Protein AF-A0A9W9G3F7-F1 (afdb_monomer_lite)

pLDDT: mean 75.33, std 21.27, range [25.34, 96.06]

Radius of gyration: 30.63 Å; chains: 1; bounding box: 97×121×53 Å

Structure (mmCIF, N/CA/C/O backbone):
data_AF-A0A9W9G3F7-F1
#
_entry.id   AF-A0A9W9G3F7-F1
#
loop_
_atom_site.group_PDB
_atom_site.id
_atom_site.type_symbol
_atom_site.label_atom_id
_atom_site.label_alt_id
_atom_site.label_comp_id
_atom_site.label_asym_id
_atom_site.label_entity_id
_atom_site.label_seq_id
_atom_site.pdbx_PDB_ins_code
_atom_site.Cartn_x
_atom_site.Cartn_y
_atom_site.Cartn_z
_atom_site.occupancy
_atom_site.B_iso_or_equiv
_atom_site.auth_seq_id
_atom_site.auth_comp_id
_atom_site.auth_asym_id
_atom_site.auth_atom_id
_atom_site.pdbx_PDB_model_num
ATOM 1 N N . MET A 1 1 ? -37.729 -94.536 -0.739 1.00 38.38 1 MET A N 1
ATOM 2 C CA . MET A 1 1 ? -37.928 -94.964 0.663 1.00 38.38 1 MET A CA 1
ATOM 3 C C . MET A 1 1 ? -37.525 -93.799 1.553 1.00 38.38 1 MET A C 1
ATOM 5 O O . MET A 1 1 ? -36.362 -93.446 1.492 1.00 38.38 1 MET A O 1
ATOM 9 N N . GLY A 1 2 ? -38.349 -93.117 2.343 1.00 41.66 2 GLY A N 1
ATOM 10 C CA . GLY A 1 2 ? -39.786 -92.800 2.343 1.00 41.66 2 GLY A CA 1
ATOM 11 C C . GLY A 1 2 ? -39.872 -91.262 2.503 1.00 41.66 2 GLY A C 1
ATOM 12 O O . GLY A 1 2 ? -38.910 -90.650 2.953 1.00 41.66 2 GLY A O 1
ATOM 13 N N . GLU A 1 3 ? -40.831 -90.560 1.894 1.00 31.48 3 GLU A N 1
ATOM 14 C CA . GLU A 1 3 ? -42.167 -90.275 2.464 1.00 31.48 3 GLU A CA 1
ATOM 15 C C . GLU A 1 3 ? -42.081 -89.557 3.837 1.00 31.48 3 GLU A C 1
ATOM 17 O O . GLU A 1 3 ? -41.437 -90.061 4.741 1.00 31.48 3 GLU A O 1
ATOM 22 N N . LYS A 1 4 ? -42.730 -88.413 4.109 1.00 36.09 4 LYS A N 1
ATOM 23 C CA . LYS A 1 4 ? -43.827 -87.729 3.406 1.00 36.09 4 LYS A CA 1
ATOM 24 C C . LYS A 1 4 ? -44.165 -86.396 4.112 1.00 36.09 4 LYS A C 1
ATOM 26 O O . LYS A 1 4 ? -44.227 -86.384 5.333 1.00 36.09 4 LYS A O 1
ATOM 31 N N . THR A 1 5 ? -44.519 -85.378 3.307 1.00 35.41 5 THR A N 1
ATOM 32 C CA . THR A 1 5 ? -45.604 -84.365 3.488 1.00 35.41 5 THR A CA 1
ATOM 33 C C . THR A 1 5 ? -45.583 -83.422 4.710 1.00 35.41 5 THR A C 1
ATOM 35 O O . THR A 1 5 ? -45.265 -83.824 5.810 1.00 35.41 5 THR A O 1
ATOM 38 N N . THR A 1 6 ? -45.925 -82.132 4.606 1.00 36.78 6 THR A N 1
ATOM 39 C CA . THR A 1 6 ? -47.162 -81.568 4.025 1.00 36.78 6 THR A CA 1
ATOM 40 C C . THR A 1 6 ? -46.999 -80.100 3.612 1.00 36.78 6 THR A C 1
ATOM 42 O O . THR A 1 6 ? -46.514 -79.276 4.380 1.00 36.78 6 THR A O 1
ATOM 45 N N . SER A 1 7 ? -47.517 -79.766 2.428 1.00 33.25 7 SER A N 1
ATOM 46 C CA . SER A 1 7 ? -48.009 -78.428 2.077 1.00 33.25 7 SER A CA 1
ATOM 47 C C . SER A 1 7 ? -49.459 -78.250 2.543 1.00 33.25 7 SER A C 1
ATOM 49 O O . SER A 1 7 ? -50.219 -79.218 2.534 1.00 33.25 7 SER A O 1
ATOM 51 N N . ALA A 1 8 ? -49.868 -77.012 2.828 1.00 32.81 8 ALA A N 1
ATOM 52 C CA . ALA A 1 8 ? -51.257 -76.572 2.707 1.00 32.81 8 ALA A CA 1
ATOM 53 C C . ALA A 1 8 ? -51.313 -75.099 2.267 1.00 32.81 8 ALA A C 1
ATOM 55 O O . ALA A 1 8 ? -50.526 -74.262 2.698 1.00 32.81 8 ALA A O 1
ATOM 56 N N . THR A 1 9 ? -52.240 -74.836 1.354 1.00 31.95 9 THR A N 1
ATOM 57 C CA . THR A 1 9 ? -52.402 -73.663 0.485 1.00 31.95 9 THR A CA 1
ATOM 58 C C . THR A 1 9 ? -53.766 -73.010 0.756 1.00 31.95 9 THR A C 1
ATOM 60 O O . THR A 1 9 ? -54.652 -73.699 1.263 1.00 31.95 9 THR A O 1
ATOM 63 N N . LYS A 1 10 ? -53.955 -71.775 0.245 1.00 34.16 10 LYS A N 1
ATOM 64 C CA . LYS A 1 10 ? -55.213 -71.054 -0.121 1.00 34.16 10 LYS A CA 1
ATOM 65 C C . LYS A 1 10 ? -55.518 -69.844 0.790 1.00 34.16 10 LYS A C 1
ATOM 67 O O . LYS A 1 10 ? -55.327 -69.947 1.987 1.00 34.16 10 LYS A O 1
ATOM 72 N N . PHE A 1 11 ? -55.980 -68.673 0.327 1.00 28.28 11 PHE A N 1
ATOM 73 C CA . PHE A 1 11 ? -56.824 -68.291 -0.823 1.00 28.28 11 PHE A CA 1
ATOM 74 C C . PHE A 1 11 ? -56.566 -66.808 -1.237 1.00 28.28 11 PHE A C 1
ATOM 76 O O . PHE A 1 11 ? -56.557 -65.970 -0.350 1.00 28.28 11 PHE A O 1
ATOM 83 N N . SER A 1 12 ? -56.451 -66.533 -2.558 1.00 35.06 12 SER A N 1
ATOM 84 C CA . SER A 1 12 ? -57.058 -65.448 -3.410 1.00 35.06 12 SER A CA 1
ATOM 85 C C . SER A 1 12 ? -57.069 -63.940 -2.979 1.00 35.06 12 SER A C 1
ATOM 87 O O . SER A 1 12 ? -56.722 -63.622 -1.856 1.00 35.06 12 SER A O 1
ATOM 89 N N . PRO A 1 13 ? -57.585 -62.978 -3.791 1.00 42.84 13 PRO A N 1
ATOM 90 C CA . PRO A 1 13 ? -57.165 -62.538 -5.136 1.00 42.84 13 PRO A CA 1
ATOM 91 C C . PRO A 1 13 ? -57.089 -60.979 -5.312 1.00 42.84 13 PRO A C 1
ATOM 93 O O . PRO A 1 13 ? -57.648 -60.225 -4.532 1.00 42.84 13 PRO A O 1
ATOM 96 N N . ARG A 1 14 ? -56.476 -60.523 -6.423 1.00 29.38 14 ARG A N 1
ATOM 97 C CA . ARG A 1 14 ? -56.865 -59.396 -7.328 1.00 29.38 14 ARG A CA 1
ATOM 98 C C . ARG A 1 14 ? -57.278 -58.006 -6.766 1.00 29.38 14 ARG A C 1
ATOM 100 O O . ARG A 1 14 ? -58.379 -57.863 -6.257 1.00 29.38 14 ARG A O 1
ATOM 107 N N . ALA A 1 15 ? -56.515 -56.962 -7.123 1.00 31.72 15 ALA A N 1
ATOM 108 C CA . ALA A 1 15 ? -56.964 -55.616 -7.569 1.00 31.72 15 ALA A CA 1
ATOM 109 C C . ALA A 1 15 ? -55.706 -54.809 -7.993 1.00 31.72 15 ALA A C 1
ATOM 111 O O . ALA A 1 15 ? -54.703 -54.870 -7.294 1.00 31.72 15 ALA A O 1
ATOM 112 N N . SER A 1 16 ? -55.584 -54.257 -9.212 1.00 30.34 16 SER A N 1
ATOM 113 C CA . SER A 1 16 ? -56.092 -52.927 -9.639 1.00 30.34 16 SER A CA 1
ATOM 114 C C . SER A 1 16 ? -55.637 -51.823 -8.667 1.00 30.34 16 SER A C 1
ATOM 116 O O . SER A 1 16 ? -55.870 -51.957 -7.480 1.00 30.34 16 SER A O 1
ATOM 118 N N . SER A 1 17 ? -55.029 -50.692 -9.012 1.00 30.34 17 SER A N 1
ATOM 119 C CA . SER A 1 17 ? -54.854 -49.938 -10.251 1.00 30.34 17 SER A CA 1
ATOM 120 C C . SER A 1 17 ? -53.937 -48.742 -9.925 1.00 30.34 17 SER A C 1
ATOM 122 O O . SER A 1 17 ? -53.813 -48.334 -8.775 1.00 30.34 17 SER A O 1
ATOM 124 N N . SER A 1 18 ? -53.324 -48.193 -10.963 1.00 31.81 18 SER A N 1
ATOM 125 C CA . SER A 1 18 ? -52.515 -46.971 -11.052 1.00 31.81 18 SER A CA 1
ATOM 126 C C . SER A 1 18 ? -53.036 -45.710 -10.324 1.00 31.81 18 SER A C 1
ATOM 128 O O . SER A 1 18 ? -54.203 -45.376 -10.499 1.00 31.81 18 SER A O 1
ATOM 130 N N . SER A 1 19 ? -52.087 -45.012 -9.659 1.00 35.84 19 SER A N 1
ATOM 131 C CA . SER A 1 19 ? -51.891 -43.556 -9.371 1.00 35.84 19 SER A CA 1
ATOM 132 C C . SER A 1 19 ? -53.055 -42.731 -8.772 1.00 35.84 19 SER A C 1
ATOM 134 O O . SER A 1 19 ? -54.162 -42.844 -9.289 1.00 35.84 19 SER A O 1
ATOM 136 N N . PRO A 1 20 ? -52.847 -41.820 -7.775 1.00 36.44 20 PRO A N 1
ATOM 137 C CA . PRO A 1 20 ? -52.050 -40.583 -7.966 1.00 36.44 20 PRO A CA 1
ATOM 138 C C . PRO A 1 20 ? -51.376 -39.913 -6.717 1.00 36.44 20 PRO A C 1
ATOM 140 O O . PRO A 1 20 ? -51.736 -40.152 -5.574 1.00 36.44 20 PRO A O 1
ATOM 143 N N . SER A 1 21 ? -50.429 -39.011 -7.016 1.00 29.48 21 SER A N 1
ATOM 144 C CA . SER A 1 21 ? -50.087 -37.697 -6.410 1.00 29.48 21 SER A CA 1
ATOM 145 C C . SER A 1 21 ? -49.801 -37.445 -4.907 1.00 29.48 21 SER A C 1
ATOM 147 O O . SER A 1 21 ? -50.651 -37.623 -4.046 1.00 29.48 21 SER A O 1
ATOM 149 N N . LEU A 1 22 ? -48.670 -36.733 -4.720 1.00 32.16 22 LEU A N 1
ATOM 150 C CA . LEU A 1 22 ? -48.345 -35.661 -3.752 1.00 32.16 22 LEU A CA 1
ATOM 151 C C . LEU A 1 22 ? -48.142 -36.004 -2.264 1.00 32.16 22 LEU A C 1
ATOM 153 O O . LEU A 1 22 ? -49.096 -36.120 -1.504 1.00 32.16 22 LEU A O 1
ATOM 157 N N . SER A 1 23 ? -46.891 -35.871 -1.811 1.00 29.70 23 SER A N 1
ATOM 158 C CA . SER A 1 23 ? -46.582 -34.961 -0.699 1.00 29.70 23 SER A CA 1
ATOM 159 C C . SER A 1 23 ? -45.100 -34.569 -0.662 1.00 29.70 23 SER A C 1
ATOM 161 O O . SER A 1 23 ? -44.180 -35.374 -0.757 1.00 29.70 23 SER A O 1
ATOM 163 N N . SER A 1 24 ? -44.929 -33.259 -0.577 1.00 32.72 24 SER A N 1
ATOM 164 C CA . SER A 1 24 ? -43.731 -32.460 -0.360 1.00 32.72 24 SER A CA 1
ATOM 165 C C . SER A 1 24 ? -42.990 -32.803 0.935 1.00 32.72 24 SER A C 1
ATOM 167 O O . SER A 1 24 ? -43.610 -32.854 1.997 1.00 32.72 24 SER A O 1
ATOM 169 N N . ILE A 1 25 ? -41.660 -32.903 0.856 1.00 33.16 25 ILE A N 1
ATOM 170 C CA . ILE A 1 25 ? -40.738 -32.799 1.997 1.00 33.16 25 ILE A CA 1
ATOM 171 C C . ILE A 1 25 ? -39.673 -31.740 1.640 1.00 33.16 25 ILE A C 1
ATOM 173 O O . ILE A 1 25 ? -39.301 -31.651 0.468 1.00 33.16 25 ILE A O 1
ATOM 177 N N . PRO A 1 26 ? -39.257 -30.883 2.593 1.00 30.14 26 PRO A N 1
ATOM 178 C CA . PRO A 1 26 ? -38.642 -29.587 2.320 1.00 30.14 26 PRO A CA 1
ATOM 179 C C . PRO A 1 26 ? -37.182 -29.723 1.893 1.00 30.14 26 PRO A C 1
ATOM 181 O O . PRO A 1 26 ? -36.393 -30.378 2.569 1.00 30.14 26 PRO A O 1
ATOM 184 N N . SER A 1 27 ? -36.822 -29.054 0.801 1.00 31.20 27 SER A N 1
ATOM 185 C CA . SER A 1 27 ? -35.433 -28.875 0.392 1.00 31.20 27 SER A CA 1
ATOM 186 C C . SER A 1 27 ? -34.725 -27.938 1.369 1.00 31.20 27 SER A C 1
ATOM 188 O O . SER A 1 27 ? -35.146 -26.795 1.556 1.00 31.20 27 SER A O 1
ATOM 190 N N . GLU A 1 28 ? -33.652 -28.432 1.981 1.00 30.58 28 GLU A N 1
ATOM 191 C CA . GLU A 1 28 ? -32.681 -27.631 2.722 1.00 30.58 28 GLU A CA 1
ATOM 192 C C . GLU A 1 28 ? -32.185 -26.458 1.860 1.00 30.58 28 GLU A C 1
ATOM 194 O O . GLU A 1 28 ? -31.971 -26.626 0.651 1.00 30.58 28 GLU A O 1
ATOM 199 N N . PRO A 1 29 ? -32.001 -25.261 2.442 1.00 30.16 29 PRO A N 1
ATOM 200 C CA . PRO A 1 29 ? -31.517 -24.120 1.695 1.00 30.16 29 PRO A CA 1
ATOM 201 C C . PRO A 1 29 ? -30.068 -24.389 1.305 1.00 30.16 29 PRO A C 1
ATOM 203 O O . PRO A 1 29 ? -29.163 -24.417 2.137 1.00 30.16 29 PRO A O 1
ATOM 206 N N . SER A 1 30 ? -29.861 -24.579 0.007 1.00 29.73 30 SER A N 1
ATOM 207 C CA . SER A 1 30 ? -28.556 -24.505 -0.626 1.00 29.73 30 SER A CA 1
ATOM 208 C C . SER A 1 30 ? -27.881 -23.229 -0.130 1.00 29.73 30 SER A C 1
ATOM 210 O O . SER A 1 30 ? -28.411 -22.136 -0.340 1.00 29.73 30 SER A O 1
ATOM 212 N N . HIS A 1 31 ? -26.752 -23.373 0.564 1.00 32.41 31 HIS A N 1
ATOM 213 C CA . HIS A 1 31 ? -25.898 -22.264 0.958 1.00 32.41 31 HIS A CA 1
ATOM 214 C C . HIS A 1 31 ? -25.488 -21.502 -0.304 1.00 32.41 31 HIS A C 1
ATOM 216 O O . HIS A 1 31 ? -24.500 -21.823 -0.962 1.00 32.41 31 HIS A O 1
ATOM 222 N N . GLN A 1 32 ? -26.279 -20.488 -0.655 1.00 29.23 32 GLN A N 1
ATOM 223 C CA . GLN A 1 32 ? -25.830 -19.389 -1.478 1.00 29.23 32 GLN A CA 1
ATOM 224 C C . GLN A 1 32 ? -24.636 -18.811 -0.738 1.00 29.23 32 GLN A C 1
ATOM 226 O O . GLN A 1 32 ? -24.775 -18.211 0.329 1.00 29.23 32 GLN A O 1
ATOM 231 N N . HIS A 1 33 ? -23.458 -19.061 -1.298 1.00 30.72 33 HIS A N 1
ATOM 232 C CA . HIS A 1 33 ? -22.265 -18.276 -1.069 1.00 30.72 33 HIS A CA 1
ATOM 233 C C . HIS A 1 33 ? -22.664 -16.830 -1.363 1.00 30.72 33 HIS A C 1
ATOM 235 O O . HIS A 1 33 ? -22.670 -16.376 -2.506 1.00 30.72 33 HIS A O 1
ATOM 241 N N . ARG A 1 34 ? -23.128 -16.132 -0.327 1.00 25.34 34 ARG A N 1
ATOM 242 C CA . ARG A 1 34 ? -23.371 -14.704 -0.362 1.00 25.34 34 ARG A CA 1
ATOM 243 C C . ARG A 1 34 ? -21.976 -14.108 -0.363 1.00 25.34 34 ARG A C 1
ATOM 245 O O . ARG A 1 34 ? -21.436 -13.785 0.687 1.00 25.34 34 ARG A O 1
ATOM 252 N N . GLN A 1 35 ? -21.368 -14.055 -1.547 1.00 29.97 35 GLN A N 1
ATOM 253 C CA . GLN A 1 35 ? -20.345 -13.068 -1.824 1.00 29.97 35 GLN A CA 1
ATOM 254 C C . GLN A 1 35 ? -21.010 -11.742 -1.481 1.00 29.97 35 GLN A C 1
ATOM 256 O O . GLN A 1 35 ? -21.831 -11.223 -2.236 1.00 29.97 35 GLN A O 1
ATOM 261 N N . ILE A 1 36 ? -20.736 -11.240 -0.282 1.00 32.66 36 ILE A N 1
ATOM 262 C CA . ILE A 1 36 ? -20.885 -9.826 -0.012 1.00 32.66 36 ILE A CA 1
ATOM 263 C C . ILE A 1 36 ? -19.763 -9.220 -0.848 1.00 32.66 36 ILE A C 1
ATOM 265 O O . ILE A 1 36 ? -18.639 -9.057 -0.390 1.00 32.66 36 ILE A O 1
ATOM 269 N N . GLN A 1 37 ? -20.051 -9.023 -2.136 1.00 31.72 37 GLN A N 1
ATOM 270 C CA . GLN A 1 37 ? -19.384 -8.019 -2.936 1.00 31.72 37 GLN A CA 1
ATOM 271 C C . GLN A 1 37 ? -19.645 -6.720 -2.188 1.00 31.72 37 GLN A C 1
ATOM 273 O O . GLN A 1 37 ? -20.723 -6.131 -2.292 1.00 31.72 37 GLN A O 1
ATOM 278 N N . THR A 1 38 ? -18.695 -6.333 -1.342 1.00 35.25 38 THR A N 1
ATOM 279 C CA . THR A 1 38 ? -18.558 -4.948 -0.933 1.00 35.25 38 THR A CA 1
ATOM 280 C C . THR A 1 38 ? -18.406 -4.180 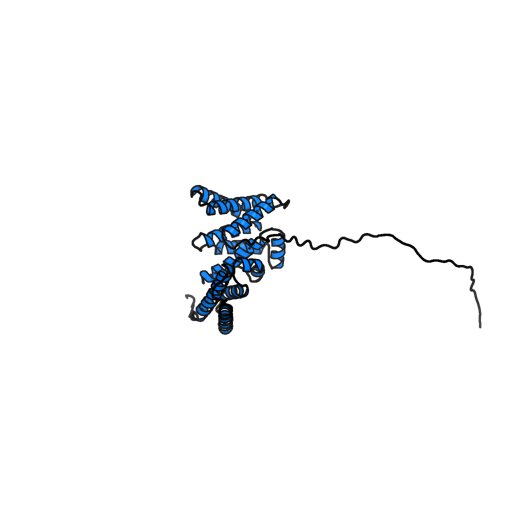-2.236 1.00 35.25 38 THR A C 1
ATOM 282 O O . THR A 1 38 ? -17.456 -4.344 -2.996 1.00 35.25 38 THR A O 1
ATOM 285 N N . ASN A 1 39 ? -19.467 -3.460 -2.570 1.00 32.00 39 ASN A N 1
ATOM 286 C CA . ASN A 1 39 ? -19.648 -2.755 -3.823 1.00 32.00 39 ASN A CA 1
ATOM 287 C C . ASN A 1 39 ? -18.797 -1.473 -3.777 1.00 32.00 39 ASN A C 1
ATOM 289 O O . ASN A 1 39 ? -19.321 -0.366 -3.775 1.00 32.00 39 ASN A O 1
ATOM 293 N N . LEU A 1 40 ? -17.475 -1.624 -3.660 1.00 43.31 40 LEU A N 1
ATOM 294 C CA . LEU A 1 40 ? -16.478 -0.567 -3.839 1.00 43.31 40 LEU A CA 1
ATOM 295 C C . LEU A 1 40 ? -16.121 -0.497 -5.334 1.00 43.31 40 LEU A C 1
ATOM 297 O O . LEU A 1 40 ? -14.974 -0.630 -5.745 1.00 43.31 40 LEU A O 1
ATOM 301 N N . ASP A 1 41 ? -17.146 -0.291 -6.164 1.00 40.03 41 ASP A N 1
ATOM 302 C CA . ASP A 1 41 ? -17.017 -0.025 -7.606 1.00 40.03 41 ASP A CA 1
ATOM 303 C C . ASP A 1 41 ? -16.490 1.402 -7.886 1.00 40.03 41 ASP A C 1
ATOM 305 O O . ASP A 1 41 ? -16.238 1.794 -9.029 1.00 40.03 41 ASP A O 1
ATOM 309 N N . SER A 1 42 ? -16.278 2.211 -6.845 1.00 43.03 42 SER A N 1
ATOM 310 C CA . SER A 1 42 ? -15.621 3.510 -6.951 1.00 43.03 42 SER A CA 1
ATOM 311 C C . SER A 1 42 ? -14.125 3.379 -6.679 1.00 43.03 42 SER A C 1
ATOM 313 O O . SER A 1 42 ? -13.688 3.345 -5.534 1.00 43.03 42 SER A O 1
ATOM 315 N N . LYS A 1 43 ? -13.361 3.344 -7.775 1.00 57.41 43 LYS A N 1
ATOM 316 C CA . LYS A 1 43 ? -11.908 3.535 -7.899 1.00 57.41 43 LYS A CA 1
ATOM 317 C C . LYS A 1 43 ? -11.368 4.566 -6.898 1.00 57.41 43 LYS A C 1
ATOM 319 O O . LYS A 1 43 ? -11.342 5.757 -7.203 1.00 57.41 43 LYS A O 1
ATOM 324 N N . ILE A 1 44 ? -10.920 4.123 -5.729 1.00 57.31 44 ILE A N 1
ATOM 325 C CA . ILE A 1 44 ? -10.180 4.980 -4.807 1.00 57.31 44 ILE A CA 1
ATOM 326 C C . ILE A 1 44 ? -8.755 5.108 -5.369 1.00 57.31 44 ILE A C 1
ATOM 328 O O . ILE A 1 44 ? -8.046 4.104 -5.439 1.00 57.31 44 ILE A O 1
ATOM 332 N N . PRO A 1 45 ? -8.325 6.294 -5.835 1.00 59.34 45 PRO A N 1
ATOM 333 C CA . PRO A 1 45 ? -6.983 6.458 -6.377 1.00 59.34 45 PRO A CA 1
ATOM 334 C C . PRO A 1 45 ? -5.941 6.312 -5.262 1.00 59.34 45 PRO A C 1
ATOM 336 O O . PRO A 1 45 ? -6.153 6.784 -4.147 1.00 59.34 45 PRO A O 1
ATOM 339 N N . ILE A 1 46 ? -4.787 5.715 -5.565 1.00 66.44 46 ILE A N 1
ATOM 340 C CA . ILE A 1 46 ? -3.697 5.549 -4.589 1.00 66.44 46 ILE A CA 1
ATOM 341 C C . ILE A 1 46 ? -2.977 6.877 -4.413 1.00 66.44 46 ILE A C 1
ATOM 343 O O . ILE A 1 46 ? -1.969 7.179 -5.047 1.00 66.44 46 ILE A O 1
ATOM 347 N N . ASN A 1 47 ? -3.549 7.712 -3.564 1.00 73.62 47 ASN A N 1
ATOM 348 C CA . ASN A 1 47 ? -2.999 8.981 -3.137 1.00 73.62 47 ASN A CA 1
ATOM 349 C C . ASN A 1 47 ? -3.608 9.343 -1.778 1.00 73.62 47 ASN A C 1
ATOM 351 O O . ASN A 1 47 ? -4.454 8.628 -1.240 1.00 73.62 47 ASN A O 1
ATOM 355 N N . LEU A 1 48 ? -3.155 10.456 -1.202 1.00 77.19 48 LEU A N 1
ATOM 356 C CA . LEU A 1 48 ? -3.594 10.874 0.127 1.00 77.19 48 LEU A CA 1
ATOM 357 C C . LEU A 1 48 ? -5.119 11.048 0.220 1.00 77.19 48 LEU A C 1
ATOM 359 O O . LEU A 1 48 ? -5.712 10.675 1.227 1.00 77.19 48 LEU A O 1
ATOM 363 N N . TYR A 1 49 ? -5.745 11.578 -0.833 1.00 81.12 49 TYR A N 1
ATOM 364 C CA . TYR A 1 49 ? -7.190 11.792 -0.890 1.00 81.12 49 TYR A CA 1
ATOM 365 C C . TYR A 1 49 ? -7.945 10.468 -0.934 1.00 81.12 49 TYR A C 1
ATOM 367 O O . TYR A 1 49 ? -8.862 10.274 -0.147 1.00 81.12 49 TYR A O 1
ATOM 375 N N . GLY A 1 50 ? -7.504 9.521 -1.764 1.00 80.75 50 GLY A N 1
ATOM 376 C CA . GLY A 1 50 ? -8.133 8.210 -1.822 1.00 80.75 50 GLY A CA 1
ATOM 377 C C . GLY A 1 50 ? -7.999 7.436 -0.510 1.00 80.75 50 GLY A C 1
ATOM 378 O O . GLY A 1 50 ? -8.959 6.835 -0.039 1.00 80.75 50 GLY A O 1
ATOM 379 N N . PHE A 1 51 ? -6.852 7.516 0.164 1.00 82.62 51 PHE A N 1
ATOM 380 C CA . PHE A 1 51 ? -6.718 6.908 1.488 1.00 82.62 51 PHE A CA 1
ATOM 381 C C . PHE A 1 51 ? -7.660 7.553 2.531 1.00 82.62 51 PHE A C 1
ATOM 383 O O . PHE A 1 51 ? -8.228 6.858 3.373 1.00 82.62 51 PHE A O 1
ATOM 390 N N . ILE A 1 52 ? -7.889 8.869 2.462 1.00 85.19 52 ILE A N 1
ATOM 391 C CA . ILE A 1 52 ? -8.887 9.553 3.305 1.00 85.19 52 ILE A CA 1
ATOM 392 C C . ILE A 1 52 ? -10.314 9.114 2.955 1.00 85.19 52 ILE A C 1
ATOM 394 O O . ILE A 1 52 ? -11.125 8.918 3.864 1.00 85.19 52 ILE A O 1
ATOM 398 N N . ASP A 1 53 ? -10.627 8.930 1.673 1.00 86.44 53 ASP A N 1
ATOM 399 C CA . ASP A 1 53 ? -11.927 8.424 1.226 1.00 86.44 53 ASP A CA 1
ATOM 400 C C . ASP A 1 53 ? -12.165 6.994 1.730 1.00 86.44 53 ASP A C 1
ATOM 402 O O . ASP A 1 53 ? -13.252 6.696 2.223 1.00 86.44 53 ASP A O 1
ATOM 406 N N . LEU A 1 54 ? -11.132 6.143 1.720 1.00 85.56 54 LEU A N 1
ATOM 407 C CA . LEU A 1 54 ? -11.167 4.799 2.304 1.00 85.56 54 LEU A CA 1
ATOM 408 C C . LEU A 1 54 ? -11.488 4.849 3.805 1.00 85.56 54 LEU A C 1
ATOM 410 O O . LEU A 1 54 ? -12.396 4.158 4.267 1.00 85.56 54 LEU A O 1
ATOM 414 N N . LEU A 1 55 ? -10.789 5.697 4.570 1.00 85.25 55 LEU A N 1
ATOM 415 C CA . LEU A 1 55 ? -11.072 5.893 5.998 1.00 85.25 55 LEU A CA 1
ATOM 416 C C . LEU A 1 55 ? -12.488 6.434 6.240 1.00 85.25 55 LEU A C 1
ATOM 418 O O . LEU A 1 55 ? -13.148 6.045 7.204 1.00 85.25 55 LEU A O 1
ATOM 422 N N . SER A 1 56 ? -12.957 7.334 5.375 1.00 86.94 56 SER A N 1
ATOM 423 C CA . SER A 1 56 ? -14.293 7.929 5.463 1.00 86.94 56 SER A CA 1
ATOM 424 C C . SER A 1 56 ? -15.378 6.890 5.197 1.00 86.94 56 SER A C 1
ATOM 426 O O . SER A 1 56 ? -16.337 6.806 5.964 1.00 86.94 56 SER A O 1
ATOM 428 N N . HIS A 1 57 ? -15.204 6.069 4.159 1.00 84.94 57 HIS A N 1
ATOM 429 C CA . HIS A 1 57 ? -16.101 4.965 3.837 1.00 84.94 57 HIS A CA 1
ATOM 430 C C . HIS A 1 57 ? -16.143 3.950 4.978 1.00 84.94 57 HIS A C 1
ATOM 432 O O . HIS A 1 57 ? -17.223 3.589 5.437 1.00 84.94 57 HIS A O 1
ATOM 438 N N . PHE A 1 58 ? -14.982 3.554 5.506 1.00 82.94 58 PHE A N 1
ATOM 439 C CA . PHE A 1 58 ? -14.928 2.627 6.631 1.00 82.94 58 PHE A CA 1
ATOM 440 C C . PHE A 1 58 ? -15.627 3.190 7.875 1.00 82.94 58 PHE A C 1
ATOM 442 O O . PHE A 1 58 ? -16.430 2.503 8.498 1.00 82.94 58 PHE A O 1
ATOM 449 N N . SER A 1 59 ? -15.412 4.467 8.199 1.00 84.69 59 SER A N 1
ATOM 450 C CA . SER A 1 59 ? -16.118 5.141 9.297 1.00 84.69 59 SER A CA 1
ATOM 451 C C . SER A 1 59 ? -17.645 5.123 9.109 1.00 84.69 59 SER A C 1
ATOM 453 O O . SER A 1 59 ? -18.383 4.843 10.054 1.00 84.69 59 SER A O 1
ATOM 455 N N . GLN A 1 60 ? -18.135 5.355 7.886 1.00 85.00 60 GLN A N 1
ATOM 456 C CA . GLN A 1 60 ? -19.565 5.271 7.561 1.00 85.00 60 GLN A CA 1
ATOM 457 C C . GLN A 1 60 ? -20.102 3.837 7.649 1.00 85.00 60 GLN A C 1
ATOM 459 O O . GLN A 1 60 ? -21.221 3.617 8.119 1.00 85.00 60 GLN A O 1
ATOM 464 N N . GLU A 1 61 ? -19.317 2.851 7.226 1.00 82.19 61 GLU A N 1
ATOM 465 C CA . GLU A 1 61 ? -19.680 1.438 7.297 1.00 82.19 61 GLU A CA 1
ATOM 466 C C . GLU A 1 61 ? -19.784 0.963 8.750 1.00 82.19 61 GLU A C 1
ATOM 468 O O . GLU A 1 61 ? -20.776 0.339 9.110 1.00 82.19 61 GLU A O 1
ATOM 473 N N . ILE A 1 62 ? -18.853 1.360 9.622 1.00 80.38 62 ILE A N 1
ATOM 474 C CA . ILE A 1 62 ? -18.935 1.103 11.070 1.00 80.38 62 ILE A CA 1
ATOM 475 C C . ILE A 1 62 ? -20.209 1.712 11.668 1.00 80.38 62 ILE A C 1
ATOM 477 O O . ILE A 1 62 ? -20.882 1.074 12.470 1.00 80.38 62 ILE A O 1
ATOM 481 N N . GLN A 1 63 ? -20.551 2.945 11.285 1.00 78.25 63 GLN A N 1
ATOM 482 C CA . GLN A 1 63 ? -21.723 3.647 11.821 1.00 78.25 63 GLN A CA 1
ATOM 483 C C . GLN A 1 63 ? -23.056 3.077 11.314 1.00 78.25 63 GLN A C 1
ATOM 485 O O . GLN A 1 63 ? -24.073 3.181 12.000 1.00 78.25 63 GLN A O 1
ATOM 490 N N . SER A 1 64 ? -23.070 2.522 10.101 1.00 77.69 64 SER A N 1
ATOM 491 C CA . SER A 1 64 ? -24.272 1.974 9.460 1.00 77.69 64 SER A CA 1
ATOM 492 C C . SER A 1 64 ? -24.457 0.474 9.699 1.00 77.69 64 SER A C 1
ATOM 494 O O . SER A 1 64 ? -25.588 -0.022 9.678 1.00 77.69 64 SER A O 1
ATOM 496 N N . SER A 1 65 ? -23.370 -0.252 9.947 1.00 68.44 65 SER A N 1
ATOM 497 C CA . SER A 1 65 ? -23.374 -1.674 10.258 1.00 68.44 65 SER A CA 1
ATOM 498 C C . SER A 1 65 ? -23.696 -1.919 11.735 1.00 68.44 65 SER A C 1
ATOM 500 O O . SER A 1 65 ? -23.359 -1.134 12.613 1.00 68.44 65 SER A O 1
ATOM 502 N N . LYS A 1 66 ? -24.319 -3.064 12.037 1.00 60.44 66 LYS A N 1
ATOM 503 C CA . LYS A 1 66 ? -24.461 -3.575 13.418 1.00 60.44 66 LYS A CA 1
ATOM 504 C C . LYS A 1 66 ? -23.209 -4.331 13.882 1.00 60.44 66 LYS A C 1
ATOM 506 O O . LYS A 1 66 ? -23.309 -5.232 14.710 1.00 60.44 66 LYS A O 1
ATOM 511 N N . GLN A 1 67 ? -22.062 -4.063 13.272 1.00 63.62 67 GLN A N 1
ATOM 512 C CA . GLN A 1 67 ? -20.845 -4.801 13.556 1.00 63.62 67 GLN A CA 1
ATOM 513 C C . GLN A 1 67 ? -20.322 -4.401 14.936 1.00 63.62 67 GLN A C 1
ATOM 515 O O . GLN A 1 67 ? -20.088 -3.224 15.200 1.00 63.62 67 GLN A O 1
ATOM 520 N N . GLU A 1 68 ? -20.168 -5.383 15.821 1.00 68.12 68 GLU A N 1
ATOM 521 C CA . GLU A 1 68 ? -19.641 -5.183 17.171 1.00 68.12 68 GLU A CA 1
ATOM 522 C C . GLU A 1 68 ? -18.122 -4.977 17.097 1.00 68.12 68 GLU A C 1
ATOM 524 O O . GLU A 1 68 ? -17.337 -5.907 17.273 1.00 68.12 68 GLU A O 1
ATOM 529 N N . LEU A 1 69 ? -17.697 -3.755 16.774 1.00 76.00 69 LEU A N 1
ATOM 530 C CA . LEU A 1 69 ? -16.319 -3.324 16.991 1.00 76.00 69 LEU A CA 1
ATOM 531 C C . LEU A 1 69 ? -16.175 -2.762 18.412 1.00 76.00 69 LEU A C 1
ATOM 533 O O . LEU A 1 69 ? -17.106 -2.120 18.900 1.00 76.00 69 LEU A O 1
ATOM 537 N N . PRO A 1 70 ? -15.017 -2.953 19.071 1.00 81.69 70 PRO A N 1
ATOM 538 C CA . PRO A 1 70 ? -14.740 -2.309 20.351 1.00 81.69 70 PRO A CA 1
ATOM 539 C C . PRO A 1 70 ? -14.823 -0.784 20.235 1.00 81.69 70 PRO A C 1
ATOM 541 O O . PRO A 1 70 ? -14.392 -0.220 19.226 1.00 81.69 70 PRO A O 1
ATOM 544 N N . ASP A 1 71 ? -15.294 -0.107 21.284 1.00 83.25 71 ASP A N 1
ATOM 545 C CA . ASP A 1 71 ? -15.391 1.360 21.321 1.00 83.25 71 ASP A CA 1
ATOM 546 C C . ASP A 1 71 ? -14.037 2.024 21.014 1.00 83.25 71 ASP A C 1
ATOM 548 O O . ASP A 1 71 ? -13.971 3.024 20.298 1.00 83.25 71 ASP A O 1
ATOM 552 N N . GLU A 1 72 ? -12.934 1.421 21.469 1.00 82.81 72 GLU A N 1
ATOM 553 C CA . GLU A 1 72 ? -11.571 1.857 21.158 1.00 82.81 72 GLU A CA 1
ATOM 554 C C . GLU A 1 72 ? -11.242 1.832 19.663 1.00 82.81 72 GLU A C 1
ATOM 556 O O . GLU A 1 72 ? -10.523 2.702 19.168 1.00 82.81 72 GLU A O 1
ATOM 561 N N . ALA A 1 73 ? -11.745 0.834 18.937 1.00 80.31 73 ALA A N 1
ATOM 562 C CA . ALA A 1 73 ? -11.525 0.704 17.503 1.00 80.31 73 ALA A CA 1
ATOM 563 C C . ALA A 1 73 ? -12.302 1.788 16.744 1.00 80.31 73 ALA A C 1
ATOM 565 O O . ALA A 1 73 ? -11.754 2.423 15.843 1.00 80.31 73 ALA A O 1
ATOM 566 N N . ILE A 1 74 ? -13.546 2.052 17.153 1.00 84.12 74 ILE A N 1
ATOM 567 C CA . ILE A 1 74 ? -14.381 3.120 16.587 1.00 84.12 74 ILE A CA 1
ATOM 568 C C . ILE A 1 74 ? -13.743 4.489 16.854 1.00 84.12 74 ILE A C 1
ATOM 570 O O . ILE A 1 74 ? -13.634 5.319 15.944 1.00 84.12 74 ILE A O 1
ATOM 574 N N . GLU A 1 75 ? -13.276 4.719 18.086 1.00 86.75 75 GLU A N 1
ATOM 575 C CA . GLU A 1 75 ? -12.586 5.954 18.445 1.00 86.75 75 GLU A CA 1
ATOM 576 C C . GLU A 1 75 ? -11.307 6.131 17.620 1.00 86.75 75 GLU A C 1
ATOM 578 O O . GLU A 1 75 ? -11.107 7.207 17.055 1.00 86.75 75 GLU A O 1
ATOM 583 N N . LEU A 1 76 ? -10.480 5.090 17.471 1.00 87.12 76 LEU A N 1
ATOM 584 C CA . LEU A 1 76 ? -9.275 5.161 16.647 1.00 87.12 76 LEU A CA 1
ATOM 585 C C . LEU A 1 76 ? -9.593 5.632 15.224 1.00 87.12 76 LEU A C 1
ATOM 587 O O . LEU A 1 76 ? -9.013 6.618 14.775 1.00 87.12 76 LEU A O 1
ATOM 591 N N . ILE A 1 77 ? -10.539 4.988 14.534 1.00 86.06 77 ILE A N 1
ATOM 592 C CA . ILE A 1 77 ? -10.886 5.345 13.150 1.00 86.06 77 ILE A CA 1
ATOM 593 C C . ILE A 1 77 ? -11.370 6.790 13.050 1.00 86.06 77 ILE A C 1
ATOM 595 O O . ILE A 1 77 ? -10.897 7.541 12.195 1.00 86.06 77 ILE A O 1
ATOM 599 N N . SER A 1 78 ? -12.248 7.216 13.959 1.00 86.19 78 SER A N 1
ATOM 600 C CA . SER A 1 78 ? -12.759 8.589 13.995 1.00 86.19 78 SER A CA 1
ATOM 601 C C . SER A 1 78 ? -11.644 9.624 14.199 1.00 86.19 78 SER A C 1
ATOM 603 O O . SER A 1 78 ? -11.574 10.637 13.493 1.00 86.19 78 SER A O 1
ATOM 605 N N . ARG A 1 79 ? -10.720 9.366 15.133 1.00 86.19 79 ARG A N 1
ATOM 606 C CA . ARG A 1 79 ? -9.608 10.275 15.455 1.00 86.19 79 ARG A CA 1
ATOM 607 C C . ARG A 1 79 ? -8.562 10.317 14.354 1.00 86.19 79 ARG A C 1
ATOM 609 O O . ARG A 1 79 ? -8.069 11.395 14.026 1.00 86.19 79 ARG A O 1
ATOM 616 N N . THR A 1 80 ? -8.252 9.170 13.768 1.00 86.19 80 THR A N 1
ATOM 617 C CA . THR A 1 80 ? -7.320 9.047 12.651 1.00 86.19 80 THR A CA 1
ATOM 618 C C . THR A 1 80 ? -7.863 9.731 11.397 1.00 86.19 80 THR A C 1
ATOM 620 O O . THR A 1 80 ? -7.124 10.470 10.746 1.00 86.19 80 THR A O 1
ATOM 623 N N . LEU A 1 81 ? -9.159 9.584 11.106 1.00 85.69 81 LEU A N 1
ATOM 624 C CA . LEU A 1 81 ? -9.824 10.309 10.024 1.00 85.69 81 LEU A CA 1
ATOM 625 C C . LEU A 1 81 ? -9.823 11.823 10.272 1.00 85.69 81 LEU A C 1
ATOM 627 O O . LEU A 1 81 ? -9.465 12.587 9.379 1.00 85.69 81 LEU A O 1
ATOM 631 N N . SER A 1 82 ? -10.159 12.253 11.493 1.00 85.62 82 SER A N 1
ATOM 632 C CA . SER A 1 82 ? -10.134 13.673 11.872 1.00 85.62 82 SER A CA 1
ATOM 633 C C . SER A 1 82 ? -8.738 14.270 11.683 1.00 85.62 82 SER A C 1
ATOM 635 O O . SER A 1 82 ? -8.593 15.326 11.077 1.00 85.62 82 SER A O 1
ATOM 637 N N . PHE A 1 83 ? -7.696 13.568 12.139 1.00 85.25 83 PHE A N 1
ATOM 638 C CA . PHE A 1 83 ? -6.306 13.965 11.914 1.00 85.25 83 PHE A CA 1
ATOM 639 C C . PHE A 1 83 ? -5.982 14.079 10.419 1.00 85.25 83 PHE A C 1
ATOM 641 O O . PHE A 1 83 ? -5.407 15.082 9.990 1.00 85.25 83 PHE A O 1
ATOM 648 N N . ALA A 1 84 ? -6.369 13.083 9.619 1.00 85.12 84 ALA A N 1
ATOM 649 C CA . ALA A 1 84 ? -6.092 13.078 8.191 1.00 85.12 84 ALA A CA 1
ATOM 650 C C . ALA A 1 84 ? -6.763 14.259 7.464 1.00 85.12 84 ALA A C 1
ATOM 652 O O . ALA A 1 84 ? -6.127 14.937 6.656 1.00 85.12 84 ALA A O 1
ATOM 653 N N . GLN A 1 85 ? -8.016 14.562 7.813 1.00 84.38 85 GLN A N 1
ATOM 654 C CA . GLN A 1 85 ? -8.760 15.705 7.282 1.00 84.38 85 GLN A CA 1
ATOM 655 C C . GLN A 1 85 ? -8.153 17.047 7.719 1.00 84.38 85 GLN A C 1
ATOM 657 O O . GLN A 1 85 ? -7.959 17.920 6.873 1.00 84.38 85 GLN A O 1
ATOM 662 N N . SER A 1 86 ? -7.786 17.204 8.996 1.00 82.06 86 SER A N 1
ATOM 663 C CA . SER A 1 86 ? -7.131 18.423 9.501 1.00 82.06 86 SER A CA 1
ATOM 664 C C . SER A 1 86 ? -5.815 18.706 8.776 1.00 82.06 86 SER A C 1
ATOM 666 O O . SER A 1 86 ? -5.550 19.836 8.363 1.00 82.06 86 SER A O 1
ATOM 668 N N . ARG A 1 87 ? -5.000 17.666 8.552 1.00 77.25 87 ARG A N 1
ATOM 669 C CA . ARG A 1 87 ? -3.736 17.788 7.811 1.00 77.25 87 ARG A CA 1
ATOM 670 C C . ARG A 1 87 ? -3.947 18.182 6.353 1.00 77.25 87 ARG A C 1
ATOM 672 O O . ARG A 1 87 ? -3.150 18.955 5.830 1.00 77.25 87 ARG A O 1
ATOM 679 N N . LEU A 1 88 ? -5.002 17.681 5.714 1.00 77.81 88 LEU A N 1
ATOM 680 C CA . LEU A 1 88 ? -5.344 18.022 4.333 1.00 77.81 88 LEU A CA 1
ATOM 681 C C . LEU A 1 88 ? -5.812 19.478 4.192 1.00 77.81 88 LEU A C 1
ATOM 683 O O . LEU A 1 88 ? -5.466 20.155 3.230 1.00 77.81 88 LEU A O 1
ATOM 687 N N . GLN A 1 89 ? -6.593 19.957 5.161 1.00 77.75 89 GLN A N 1
ATOM 688 C CA . GLN A 1 89 ? -7.183 21.297 5.149 1.00 77.75 89 GLN A CA 1
ATOM 689 C C . GLN A 1 89 ? -6.198 22.403 5.558 1.00 77.75 89 GLN A C 1
ATOM 691 O O . GLN A 1 89 ? -6.546 23.578 5.472 1.00 77.75 89 GLN A O 1
ATOM 696 N N . GLY A 1 90 ? -4.984 22.052 5.999 1.00 68.12 90 GLY A N 1
ATOM 697 C CA . GLY A 1 90 ? -3.994 23.027 6.460 1.00 68.12 90 GLY A CA 1
ATOM 698 C C . GLY A 1 90 ? -4.476 23.822 7.677 1.00 68.12 90 GLY A C 1
ATOM 699 O O . GLY A 1 90 ? -4.218 25.020 7.763 1.00 68.12 90 GLY A O 1
ATOM 700 N N . THR A 1 91 ? -5.222 23.174 8.582 1.00 62.88 91 THR A N 1
ATOM 701 C CA . THR A 1 91 ? -5.707 23.790 9.829 1.00 62.88 91 THR A CA 1
ATOM 702 C C . THR A 1 91 ? -4.547 24.346 10.657 1.00 62.88 91 THR A C 1
ATOM 704 O O . THR A 1 91 ? -3.444 23.807 10.568 1.00 62.88 91 THR A O 1
ATOM 707 N N . ASP A 1 92 ? -4.814 25.359 11.491 1.00 64.12 92 ASP A N 1
ATOM 708 C CA . ASP A 1 92 ? -3.825 26.014 12.363 1.00 64.12 92 ASP A CA 1
ATOM 709 C C . ASP A 1 92 ? -2.886 24.998 13.047 1.00 64.12 92 ASP A C 1
ATOM 711 O O . ASP A 1 92 ? -3.318 23.926 13.492 1.00 64.12 92 ASP A O 1
ATOM 715 N N . ASP A 1 93 ? -1.593 25.328 13.132 1.00 67.75 93 ASP A N 1
ATOM 716 C CA . ASP A 1 93 ? -0.522 24.411 13.546 1.00 67.75 93 ASP A CA 1
ATOM 717 C C . ASP A 1 93 ? -0.827 23.767 14.905 1.00 67.75 93 ASP A C 1
ATOM 719 O O . ASP A 1 93 ? -0.542 22.589 15.133 1.00 67.75 93 ASP A O 1
ATOM 723 N N . LYS A 1 94 ? -1.476 24.511 15.807 1.00 72.69 94 LYS A N 1
ATOM 724 C CA . LYS A 1 94 ? -1.859 24.024 17.135 1.00 72.69 94 LYS A CA 1
ATOM 725 C C . LYS A 1 94 ? -2.937 22.933 17.085 1.00 72.69 94 LYS A C 1
ATOM 727 O O . LYS A 1 94 ? -2.805 21.925 17.782 1.00 72.69 94 LYS A O 1
ATOM 732 N N . ASP A 1 95 ? -3.957 23.097 16.247 1.00 73.69 95 ASP A N 1
ATOM 733 C CA . ASP A 1 95 ? -5.048 22.126 16.088 1.00 73.69 95 ASP A CA 1
ATOM 734 C C . ASP A 1 95 ? -4.568 20.881 15.323 1.00 73.69 95 ASP A C 1
ATOM 736 O O . ASP A 1 95 ? -4.933 19.744 15.650 1.00 73.69 95 ASP A O 1
ATOM 740 N N . SER A 1 96 ? -3.654 21.066 14.364 1.00 73.00 96 SER A N 1
ATOM 741 C CA . SER A 1 96 ? -2.954 19.966 13.689 1.00 73.00 96 SER A CA 1
ATOM 742 C C . SER A 1 96 ? -2.081 19.159 14.665 1.00 73.00 96 SER A C 1
ATOM 744 O O . SER A 1 96 ? -2.070 17.929 14.615 1.00 73.00 96 SER A O 1
ATOM 746 N N . ILE A 1 97 ? -1.358 19.812 15.582 1.00 79.00 97 ILE A N 1
ATOM 747 C CA . ILE A 1 97 ? -0.548 19.118 16.599 1.00 79.00 97 ILE A CA 1
ATOM 748 C C . ILE A 1 97 ? -1.445 18.369 17.591 1.00 79.00 97 ILE A C 1
ATOM 750 O O . ILE A 1 97 ? -1.171 17.214 17.923 1.00 79.00 97 ILE A O 1
ATOM 754 N N . GLN A 1 98 ? -2.532 18.988 18.056 1.00 82.56 98 GLN A N 1
ATOM 755 C CA . GLN A 1 98 ? -3.439 18.351 19.010 1.00 82.56 98 GLN A CA 1
ATOM 756 C C . GLN A 1 98 ? -4.144 17.127 18.408 1.00 82.56 98 GLN A C 1
ATOM 758 O O . GLN A 1 98 ? -4.227 16.082 19.061 1.00 82.56 98 GLN A O 1
ATOM 763 N N . SER A 1 99 ? -4.618 17.225 17.163 1.00 79.12 99 SER A N 1
ATOM 764 C CA . SER A 1 99 ? -5.222 16.093 16.447 1.00 79.12 99 SER A CA 1
ATOM 765 C C . SER A 1 99 ? -4.216 14.962 16.215 1.00 79.12 99 SER A C 1
ATOM 767 O O . SER A 1 99 ? -4.545 13.802 16.465 1.00 79.12 99 SER A O 1
ATOM 769 N N . HIS A 1 100 ? -2.968 15.288 15.859 1.00 82.81 100 HIS A N 1
ATOM 770 C CA . HIS A 1 100 ? -1.878 14.319 15.730 1.00 82.81 100 HIS A CA 1
ATOM 771 C C . HIS A 1 100 ? -1.609 13.552 17.034 1.00 82.81 100 HIS A C 1
ATOM 773 O O . HIS A 1 100 ? -1.601 12.321 17.039 1.00 82.81 100 HIS A O 1
ATOM 779 N N . LEU A 1 101 ? -1.437 14.265 18.154 1.00 84.75 101 LEU A N 1
ATOM 780 C CA . LEU A 1 101 ? -1.189 13.650 19.464 1.00 84.75 101 LEU A CA 1
ATOM 781 C C . LEU A 1 101 ? -2.366 12.785 19.926 1.00 84.75 101 LEU A C 1
ATOM 783 O O . LEU A 1 101 ? -2.162 11.709 20.484 1.00 84.75 101 LEU A O 1
ATOM 787 N N . THR A 1 102 ? -3.595 13.229 19.657 1.00 85.56 102 THR A N 1
ATOM 788 C CA . THR A 1 102 ? -4.810 12.482 20.007 1.00 85.56 102 THR A CA 1
ATOM 789 C C . THR A 1 102 ? -4.927 11.192 19.194 1.00 85.56 102 THR A C 1
ATOM 791 O O . THR A 1 102 ? -5.243 10.142 19.753 1.00 85.56 102 THR A O 1
ATOM 794 N N . ALA A 1 103 ? -4.650 11.240 17.887 1.00 84.19 103 ALA A N 1
ATOM 795 C CA . ALA A 1 103 ? -4.644 10.052 17.037 1.00 84.19 103 ALA A CA 1
ATOM 796 C C . ALA A 1 103 ? -3.546 9.059 17.460 1.00 84.19 103 ALA A C 1
ATOM 798 O O . ALA A 1 103 ? -3.807 7.860 17.544 1.00 84.19 103 ALA A O 1
ATOM 799 N N . LEU A 1 104 ? -2.347 9.547 17.803 1.00 84.81 104 LEU A N 1
ATOM 800 C CA . LEU A 1 104 ? -1.254 8.705 18.302 1.00 84.81 104 LEU A CA 1
ATOM 801 C C . LEU A 1 104 ? -1.580 8.034 19.640 1.00 84.81 104 LEU A C 1
ATOM 803 O O . LEU A 1 104 ? -1.326 6.842 19.797 1.00 84.81 104 LEU A O 1
ATOM 807 N N . ALA A 1 105 ? -2.149 8.772 20.597 1.00 85.12 105 ALA A N 1
ATOM 808 C CA . ALA A 1 105 ? -2.511 8.219 21.902 1.00 85.12 105 ALA A CA 1
ATOM 809 C C . ALA A 1 105 ? -3.549 7.091 21.774 1.00 85.12 105 ALA A C 1
ATOM 811 O O . ALA A 1 105 ? -3.399 6.036 22.390 1.00 85.12 105 ALA A O 1
ATOM 812 N N . ASN A 1 106 ? -4.560 7.281 20.921 1.00 84.44 106 ASN A N 1
ATOM 813 C CA . ASN A 1 106 ? -5.559 6.248 20.648 1.00 84.44 106 ASN A CA 1
ATOM 814 C C . ASN A 1 106 ? -4.960 5.046 19.921 1.00 84.44 106 ASN A C 1
ATOM 816 O O . ASN A 1 106 ? -5.252 3.908 20.279 1.00 84.44 106 ASN A O 1
ATOM 820 N N . LEU A 1 107 ? -4.070 5.280 18.952 1.00 86.44 107 LEU A N 1
ATOM 821 C CA . LEU A 1 107 ? -3.366 4.190 18.289 1.00 86.44 107 LEU A CA 1
ATOM 822 C C . LEU A 1 107 ? -2.548 3.364 19.290 1.00 86.44 107 LEU A C 1
ATOM 824 O O . LEU A 1 107 ? -2.617 2.140 19.248 1.00 86.44 107 LEU A O 1
ATOM 828 N N . SER A 1 108 ? -1.839 4.011 20.222 1.00 85.44 108 SER A N 1
ATOM 829 C CA . SER A 1 108 ? -1.091 3.316 21.280 1.00 85.44 108 SER A CA 1
ATOM 830 C C . SER A 1 108 ? -1.997 2.388 22.092 1.00 85.44 108 SER A C 1
ATOM 832 O O . SER A 1 108 ? -1.672 1.216 22.258 1.00 85.44 108 SER A O 1
ATOM 834 N N . LYS A 1 109 ? -3.175 2.872 22.512 1.00 86.81 109 LYS A N 1
ATOM 835 C CA . LYS A 1 109 ? -4.153 2.076 23.272 1.00 86.81 109 LYS A CA 1
ATOM 836 C C . LYS A 1 109 ? -4.624 0.839 22.493 1.00 86.81 109 LYS A C 1
ATOM 838 O O . LYS A 1 109 ? -4.704 -0.254 23.048 1.00 86.81 109 LYS A O 1
ATOM 843 N N . VAL A 1 110 ? -4.916 0.987 21.199 1.00 85.75 110 VAL A N 1
ATOM 844 C CA . VAL A 1 110 ? -5.376 -0.135 20.361 1.00 85.75 110 VAL A CA 1
ATOM 845 C C . VAL A 1 110 ? -4.238 -1.122 20.070 1.00 85.75 110 VAL A C 1
ATOM 847 O O . VAL A 1 110 ? -4.467 -2.332 20.095 1.00 85.75 110 VAL A O 1
ATOM 850 N N . ILE A 1 111 ? -3.006 -0.640 19.873 1.00 87.50 111 ILE A N 1
ATOM 851 C CA . ILE A 1 111 ? -1.814 -1.492 19.723 1.00 87.50 111 ILE A CA 1
ATOM 852 C C . ILE A 1 111 ? -1.557 -2.310 20.993 1.00 87.50 111 ILE A C 1
ATOM 854 O O . ILE A 1 111 ? -1.256 -3.495 20.887 1.00 87.50 111 ILE A O 1
ATOM 858 N N . GLU A 1 112 ? -1.717 -1.726 22.184 1.00 88.00 112 GLU A N 1
ATOM 859 C CA . GLU A 1 112 ? -1.570 -2.443 23.462 1.00 88.00 112 GLU A CA 1
ATOM 860 C C . GLU A 1 112 ? -2.571 -3.598 23.602 1.00 88.00 112 GLU A C 1
ATOM 862 O O . GLU A 1 112 ? -2.239 -4.643 24.157 1.00 88.00 112 GLU A O 1
ATOM 867 N N . SER A 1 113 ? -3.775 -3.444 23.043 1.00 87.75 113 SER A N 1
ATOM 868 C CA . SER A 1 113 ? -4.772 -4.522 22.961 1.00 87.75 113 SER A CA 1
ATOM 869 C C . SER A 1 113 ? -4.522 -5.528 21.827 1.00 87.75 113 SER A C 1
ATOM 871 O O . SER A 1 113 ? -5.294 -6.471 21.667 1.00 87.75 113 SER A O 1
ATOM 873 N N . ALA A 1 114 ? -3.473 -5.320 21.023 1.00 88.31 114 ALA A N 1
ATOM 874 C CA . ALA A 1 114 ? -3.154 -6.076 19.815 1.00 88.31 114 ALA A CA 1
ATOM 875 C C . ALA A 1 114 ? -4.330 -6.192 18.827 1.00 88.31 114 ALA A C 1
ATOM 877 O O . ALA A 1 114 ? -4.424 -7.168 18.089 1.00 88.31 114 ALA A O 1
ATOM 878 N N . HIS A 1 115 ? -5.242 -5.218 18.784 1.00 90.12 115 HIS A N 1
ATOM 879 C CA . HIS A 1 115 ? -6.422 -5.313 17.929 1.00 90.12 115 HIS A CA 1
ATOM 880 C C . HIS A 1 115 ? -6.074 -4.979 16.460 1.00 90.12 115 HIS A C 1
ATOM 882 O O . HIS A 1 115 ? -5.476 -3.927 16.211 1.00 90.12 115 HIS A O 1
ATOM 888 N N . PRO A 1 116 ? -6.487 -5.786 15.459 1.00 90.62 116 PRO A N 1
ATOM 889 C CA . PRO A 1 116 ? -6.112 -5.587 14.051 1.00 90.62 116 PRO A CA 1
ATOM 890 C C . PRO A 1 116 ? -6.505 -4.226 13.460 1.00 90.62 116 PRO A C 1
ATOM 892 O O . PRO A 1 116 ? -5.844 -3.729 12.553 1.00 90.62 116 PRO A O 1
ATOM 895 N N . VAL A 1 117 ? -7.540 -3.571 14.000 1.00 90.50 117 VAL A N 1
ATOM 896 C CA . VAL A 1 117 ? -7.948 -2.211 13.582 1.00 90.50 117 VAL A CA 1
ATOM 897 C C . VAL A 1 117 ? -6.841 -1.166 13.792 1.00 90.50 117 VAL A C 1
ATOM 899 O O . VAL A 1 117 ? -6.828 -0.146 13.103 1.00 90.50 117 VAL A O 1
ATOM 902 N N . ALA A 1 118 ? -5.842 -1.429 14.645 1.00 92.56 118 ALA A N 1
ATOM 903 C CA . ALA A 1 118 ? -4.648 -0.585 14.724 1.00 92.56 118 ALA A CA 1
ATOM 904 C C . ALA A 1 118 ? -3.938 -0.414 13.365 1.00 92.56 118 ALA A C 1
ATOM 906 O O . ALA A 1 118 ? -3.313 0.623 13.141 1.00 92.56 118 ALA A O 1
ATOM 907 N N . LEU A 1 119 ? -4.090 -1.357 12.425 1.00 93.56 119 LEU A N 1
ATOM 908 C CA . LEU A 1 119 ? -3.533 -1.260 11.072 1.00 93.56 119 LEU A CA 1
ATOM 909 C C . LEU A 1 119 ? -4.032 -0.031 10.302 1.00 93.56 119 LEU A C 1
ATOM 911 O O . LEU A 1 119 ? -3.261 0.541 9.538 1.00 93.56 119 LEU A O 1
ATOM 915 N N . PHE A 1 120 ? -5.255 0.449 10.547 1.00 91.06 120 PHE A N 1
ATOM 916 C CA . PHE A 1 120 ? -5.757 1.687 9.936 1.00 91.06 120 PHE A CA 1
ATOM 917 C C . PHE A 1 120 ? -4.992 2.915 10.433 1.00 91.06 120 PHE A C 1
ATOM 919 O O . PHE A 1 120 ? -4.594 3.775 9.644 1.00 91.06 120 PHE A O 1
ATOM 926 N N . GLY A 1 121 ? -4.737 2.985 11.742 1.00 90.88 121 GLY A N 1
ATOM 927 C CA . GLY A 1 121 ? -3.928 4.049 12.332 1.00 90.88 121 GLY A CA 1
ATOM 928 C C . GLY A 1 121 ? -2.489 4.005 11.826 1.00 90.88 121 GLY A C 1
ATOM 929 O O . GLY A 1 121 ? -1.978 5.021 11.357 1.00 90.88 121 GLY A O 1
ATOM 930 N N . ILE A 1 122 ? -1.866 2.822 11.840 1.00 92.19 122 ILE A N 1
ATOM 931 C CA . ILE A 1 122 ? -0.506 2.610 11.323 1.00 92.19 122 ILE A CA 1
ATOM 932 C C . ILE A 1 122 ? -0.420 2.997 9.839 1.00 92.19 122 ILE A C 1
ATOM 934 O O . ILE A 1 122 ? 0.469 3.757 9.458 1.00 92.19 122 ILE A O 1
ATOM 938 N N . GLY A 1 123 ? -1.369 2.540 9.017 1.00 91.31 123 GLY A N 1
ATOM 939 C CA . GLY A 1 123 ? -1.467 2.883 7.598 1.00 91.31 123 GLY A CA 1
ATOM 940 C C . GLY A 1 123 ? -1.607 4.382 7.366 1.00 91.31 123 GLY A C 1
ATOM 941 O O . GLY A 1 123 ? -0.944 4.930 6.491 1.00 91.31 123 GLY A O 1
ATOM 942 N N . THR A 1 124 ? -2.373 5.075 8.210 1.00 89.44 124 THR A N 1
ATOM 943 C CA . THR A 1 124 ? -2.519 6.533 8.123 1.00 89.44 124 THR A CA 1
ATOM 944 C C . THR A 1 124 ? -1.204 7.249 8.390 1.00 89.44 124 THR A C 1
ATOM 946 O O . THR A 1 124 ? -0.803 8.110 7.607 1.00 89.44 124 THR A O 1
ATOM 949 N N . PHE A 1 125 ? -0.493 6.893 9.462 1.00 87.94 125 PHE A N 1
ATOM 950 C CA . PHE A 1 125 ? 0.803 7.510 9.749 1.00 87.94 125 PHE A CA 1
ATOM 951 C C . PHE A 1 125 ? 1.846 7.173 8.681 1.00 87.94 125 PHE A C 1
ATOM 953 O O . PHE A 1 125 ? 2.560 8.074 8.243 1.00 87.94 125 PHE A O 1
ATOM 960 N N . ALA A 1 126 ? 1.883 5.927 8.200 1.00 89.19 126 ALA A N 1
ATOM 961 C CA . ALA A 1 126 ? 2.740 5.537 7.084 1.00 89.19 126 ALA A CA 1
ATOM 962 C C . ALA A 1 126 ? 2.447 6.383 5.833 1.00 89.19 126 ALA A C 1
ATOM 964 O O . ALA A 1 126 ? 3.369 6.947 5.248 1.00 89.19 126 ALA A O 1
ATOM 965 N N . MET A 1 127 ? 1.169 6.550 5.479 1.00 86.19 127 MET A N 1
ATOM 966 C CA . MET A 1 127 ? 0.734 7.338 4.325 1.00 86.19 127 MET A CA 1
ATOM 967 C C . MET A 1 127 ? 1.175 8.801 4.425 1.00 86.19 127 MET A C 1
ATOM 969 O O . MET A 1 127 ? 1.748 9.346 3.485 1.00 86.19 127 MET A O 1
ATOM 973 N N . PHE A 1 128 ? 0.970 9.445 5.576 1.00 81.56 128 PHE A N 1
ATOM 974 C CA . PHE A 1 128 ? 1.400 10.832 5.772 1.00 81.56 128 PHE A CA 1
ATOM 975 C C . PHE A 1 128 ? 2.919 10.992 5.774 1.00 81.56 128 PHE A C 1
ATOM 977 O O . PHE A 1 128 ? 3.420 12.022 5.326 1.00 81.56 128 PHE A O 1
ATOM 984 N N . GLU A 1 129 ? 3.671 10.005 6.252 1.00 81.69 129 GLU A N 1
ATOM 985 C CA . GLU A 1 129 ? 5.130 10.052 6.191 1.00 81.69 129 GLU A CA 1
ATOM 986 C C . GLU A 1 129 ? 5.676 9.848 4.775 1.00 81.69 129 GLU A C 1
ATOM 988 O O . GLU A 1 129 ? 6.692 10.456 4.437 1.00 81.69 129 GLU A O 1
ATOM 993 N N . VAL A 1 130 ? 4.996 9.042 3.953 1.00 76.00 130 VAL A N 1
ATOM 994 C CA . VAL A 1 130 ? 5.311 8.849 2.530 1.00 76.00 130 VAL A CA 1
ATOM 995 C C . VAL A 1 130 ? 4.923 10.086 1.712 1.00 76.00 130 VAL A C 1
ATOM 997 O O . VAL A 1 130 ? 5.737 10.601 0.953 1.00 76.00 130 VAL A O 1
ATOM 1000 N N . CYS A 1 131 ? 3.702 10.602 1.865 1.00 74.62 131 CYS A N 1
ATOM 1001 C CA . CYS A 1 131 ? 3.182 11.675 1.011 1.00 74.62 131 CYS A CA 1
ATOM 1002 C C . CYS A 1 131 ? 3.528 13.094 1.480 1.00 74.62 131 CYS A C 1
ATOM 1004 O O . CYS A 1 131 ? 3.550 14.013 0.664 1.00 74.62 131 CYS A O 1
ATOM 1006 N N . CYS A 1 132 ? 3.741 13.308 2.780 1.00 70.25 132 CYS A N 1
ATOM 1007 C CA . CYS A 1 132 ? 3.881 14.650 3.360 1.00 70.25 132 CYS A CA 1
ATOM 1008 C C . CYS A 1 132 ? 5.092 14.804 4.290 1.00 70.25 132 CYS A C 1
ATOM 1010 O O . CYS A 1 132 ? 5.324 15.896 4.810 1.00 70.25 132 CYS A O 1
ATOM 1012 N N . GLY A 1 133 ? 5.829 13.726 4.558 1.00 63.81 133 GLY A N 1
ATOM 1013 C CA . GLY A 1 133 ? 6.985 13.722 5.446 1.00 63.81 133 GLY A CA 1
ATOM 1014 C C . GLY A 1 133 ? 8.312 13.650 4.690 1.00 63.81 133 GLY A C 1
ATOM 1015 O O . GLY A 1 133 ? 8.344 13.393 3.487 1.00 63.81 133 GLY A O 1
ATOM 1016 N N . PRO A 1 134 ? 9.446 13.819 5.390 1.00 57.12 134 PRO A N 1
ATOM 1017 C CA . PRO A 1 134 ? 10.768 13.554 4.837 1.00 57.12 134 PRO A CA 1
ATOM 1018 C C . PRO A 1 134 ? 11.011 12.038 4.758 1.00 57.12 134 PRO A C 1
ATOM 1020 O O . PRO A 1 134 ? 11.879 11.553 5.465 1.00 57.12 134 PRO A O 1
ATOM 1023 N N . PHE A 1 135 ? 10.187 11.284 4.013 1.00 55.38 135 PHE A N 1
ATOM 1024 C CA . PHE A 1 135 ? 10.331 9.874 3.579 1.00 55.38 135 PHE A CA 1
ATOM 1025 C C . PHE A 1 135 ? 11.076 8.883 4.515 1.00 55.38 135 PHE A C 1
ATOM 1027 O O . PHE A 1 135 ? 11.703 7.924 4.065 1.00 55.38 135 PHE A O 1
ATOM 1034 N N . GLY A 1 136 ? 11.047 9.098 5.833 1.00 57.91 136 GLY A N 1
ATOM 1035 C CA . GLY A 1 136 ? 12.167 8.674 6.684 1.00 57.91 136 GLY A CA 1
ATOM 1036 C C . GLY A 1 136 ? 11.805 7.683 7.776 1.00 57.91 136 GLY A C 1
ATOM 1037 O O . GLY A 1 136 ? 12.690 7.025 8.317 1.00 57.91 136 GLY A O 1
ATOM 1038 N N . ARG A 1 137 ? 10.520 7.546 8.119 1.00 72.94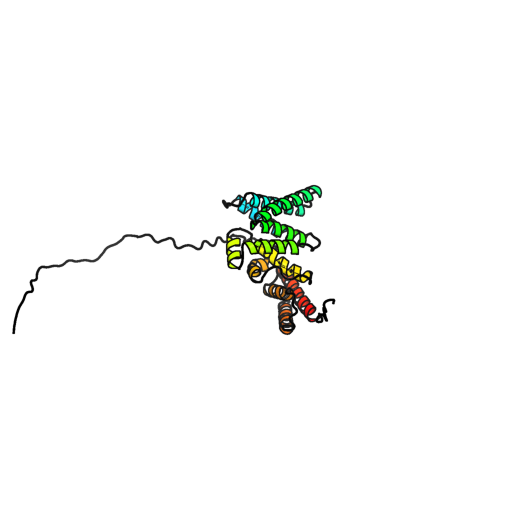 137 ARG A N 1
ATOM 1039 C CA . ARG A 1 137 ? 10.071 6.686 9.228 1.00 72.94 137 ARG A CA 1
ATOM 1040 C C . ARG A 1 137 ? 8.979 5.685 8.854 1.00 72.94 137 ARG A C 1
ATOM 1042 O O . ARG A 1 137 ? 8.703 4.816 9.678 1.00 72.94 137 ARG A O 1
ATOM 1049 N N . TRP A 1 138 ? 8.496 5.702 7.605 1.00 82.69 138 TRP A N 1
ATOM 1050 C CA . TRP A 1 138 ? 7.440 4.800 7.128 1.00 82.69 138 TRP A CA 1
ATOM 1051 C C . TRP A 1 138 ? 7.794 3.332 7.406 1.00 82.69 138 TRP A C 1
ATOM 1053 O O . TRP A 1 138 ? 6.954 2.564 7.859 1.00 82.69 138 TRP A O 1
ATOM 1063 N N . HIS A 1 139 ? 9.077 2.976 7.265 1.00 86.38 139 HIS A N 1
ATOM 1064 C CA . HIS A 1 139 ? 9.608 1.643 7.558 1.00 86.38 139 HIS A CA 1
ATOM 1065 C C . HIS A 1 139 ? 9.290 1.154 8.982 1.00 86.38 139 HIS A C 1
ATOM 1067 O O . HIS A 1 139 ? 9.021 -0.027 9.174 1.00 86.38 139 HIS A O 1
ATOM 1073 N N . ARG A 1 140 ? 9.282 2.042 9.988 1.00 88.25 140 ARG A N 1
ATOM 1074 C CA . ARG A 1 140 ? 8.958 1.676 11.379 1.00 88.25 140 ARG A CA 1
ATOM 1075 C C . ARG A 1 140 ? 7.476 1.375 11.542 1.00 88.25 140 ARG A C 1
ATOM 1077 O O . ARG A 1 140 ? 7.127 0.430 12.241 1.00 88.25 140 ARG A O 1
ATOM 1084 N N . HIS A 1 141 ? 6.619 2.151 10.878 1.00 90.94 141 HIS A N 1
ATOM 1085 C CA . HIS A 1 141 ? 5.180 1.885 10.845 1.00 90.94 141 HIS A CA 1
ATOM 1086 C C . HIS A 1 141 ? 4.904 0.539 10.187 1.00 90.94 141 HIS A C 1
ATOM 1088 O O . HIS A 1 141 ? 4.174 -0.271 10.744 1.00 90.94 141 HIS A O 1
ATOM 1094 N N . LEU A 1 142 ? 5.562 0.247 9.064 1.00 93.25 142 LEU A N 1
ATOM 1095 C CA . LEU A 1 142 ? 5.417 -1.036 8.382 1.00 93.25 142 LEU A CA 1
ATOM 1096 C C . LEU A 1 142 ? 5.932 -2.218 9.214 1.00 93.25 142 LEU A C 1
ATOM 1098 O O . LEU A 1 142 ? 5.265 -3.246 9.263 1.00 93.25 142 LEU A O 1
ATOM 1102 N N . GLN A 1 143 ? 7.053 -2.078 9.928 1.00 93.06 143 GLN A N 1
ATOM 1103 C CA . GLN A 1 143 ? 7.517 -3.098 10.880 1.00 93.06 143 GLN A CA 1
ATOM 1104 C C . GLN A 1 143 ? 6.516 -3.324 12.022 1.00 93.06 143 GLN A C 1
ATOM 1106 O O . GLN A 1 143 ? 6.277 -4.466 12.418 1.00 93.06 143 GLN A O 1
ATOM 1111 N N . GLY A 1 144 ? 5.900 -2.251 12.528 1.00 92.62 144 GLY A N 1
ATOM 1112 C CA . GLY A 1 144 ? 4.818 -2.336 13.508 1.00 92.62 144 GLY A CA 1
ATOM 1113 C C . GLY A 1 144 ? 3.591 -3.061 12.952 1.00 92.62 144 GLY A C 1
ATOM 1114 O O . GLY A 1 144 ? 3.072 -3.964 13.604 1.00 92.62 144 GLY A O 1
ATOM 1115 N N . ALA A 1 145 ? 3.173 -2.733 11.724 1.00 95.38 145 ALA A N 1
ATOM 1116 C CA . ALA A 1 145 ? 2.081 -3.421 11.037 1.00 95.38 145 ALA A CA 1
ATOM 1117 C C . ALA A 1 145 ? 2.383 -4.907 10.832 1.00 95.38 145 ALA A C 1
ATOM 1119 O O . ALA A 1 145 ? 1.524 -5.742 11.098 1.00 95.38 145 ALA A O 1
ATOM 1120 N N . ARG A 1 146 ? 3.607 -5.240 10.406 1.00 95.56 146 ARG A N 1
ATOM 1121 C CA . ARG A 1 146 ? 4.054 -6.623 10.237 1.00 95.56 146 ARG A CA 1
ATOM 1122 C C . ARG A 1 146 ? 4.000 -7.390 11.554 1.00 95.56 146 ARG A C 1
ATOM 1124 O O . ARG A 1 146 ? 3.388 -8.446 11.607 1.00 95.56 146 ARG A O 1
ATOM 1131 N N . SER A 1 147 ? 4.556 -6.817 12.620 1.00 94.38 147 SER A N 1
ATOM 1132 C CA . SER A 1 147 ? 4.554 -7.443 13.949 1.00 94.38 147 SER A CA 1
ATOM 1133 C C . SER A 1 147 ? 3.134 -7.673 14.466 1.00 94.38 147 SER A C 1
ATOM 1135 O O . SER A 1 147 ? 2.856 -8.705 15.064 1.00 94.38 147 SER A O 1
ATOM 1137 N N . LEU A 1 148 ? 2.227 -6.721 14.225 1.00 94.88 148 LEU A N 1
ATOM 1138 C CA . LEU A 1 148 ? 0.819 -6.864 14.578 1.00 94.88 148 LEU A CA 1
ATOM 1139 C C . LEU A 1 148 ? 0.139 -7.954 13.740 1.00 94.88 148 LEU A C 1
ATOM 1141 O O . LEU A 1 148 ? -0.609 -8.749 14.295 1.00 94.88 148 LEU A O 1
ATOM 1145 N N . LEU A 1 149 ? 0.405 -8.023 12.434 1.00 95.06 149 LEU A N 1
ATOM 1146 C CA . LEU A 1 149 ? -0.128 -9.079 11.570 1.00 95.06 149 LEU A CA 1
ATOM 1147 C C . LEU A 1 149 ? 0.360 -10.462 11.976 1.00 95.06 149 LEU A C 1
ATOM 1149 O O . LEU A 1 149 ? -0.458 -11.369 12.012 1.00 95.06 149 LEU A O 1
ATOM 1153 N N . ASP A 1 150 ? 1.631 -10.618 12.348 1.00 95.00 150 ASP A N 1
ATOM 1154 C CA . ASP A 1 150 ? 2.191 -11.908 12.771 1.00 95.00 150 ASP A CA 1
ATOM 1155 C C . ASP A 1 150 ? 1.484 -12.479 14.026 1.00 95.00 150 ASP A C 1
ATOM 1157 O O . ASP A 1 150 ? 1.530 -13.685 14.270 1.00 95.00 150 ASP A O 1
ATOM 1161 N N . LEU A 1 151 ? 0.788 -11.642 14.816 1.00 94.88 151 LEU A N 1
ATOM 1162 C CA . LEU A 1 151 ? -0.046 -12.094 15.942 1.00 94.88 151 LEU A CA 1
ATOM 1163 C C . LEU A 1 151 ? -1.369 -12.732 15.498 1.00 94.88 151 LEU A C 1
ATOM 1165 O O . LEU A 1 151 ? -1.931 -13.539 16.237 1.00 94.88 151 LEU A O 1
ATOM 1169 N N . HIS A 1 152 ? -1.872 -12.363 14.318 1.00 93.81 152 HIS A N 1
ATOM 1170 C CA . HIS A 1 152 ? -3.189 -12.768 13.812 1.00 93.81 152 HIS A CA 1
ATOM 1171 C C . HIS A 1 152 ? -3.114 -13.681 12.591 1.00 93.81 152 HIS A C 1
ATOM 1173 O O . HIS A 1 152 ? -4.061 -14.410 12.319 1.00 93.81 152 HIS A O 1
ATOM 1179 N N . CYS A 1 153 ? -2.018 -13.618 11.837 1.00 95.75 153 CYS A N 1
ATOM 1180 C CA . CYS A 1 153 ? -1.860 -14.240 10.533 1.00 95.75 153 CYS A CA 1
ATOM 1181 C C . CYS A 1 153 ? -0.500 -14.928 10.428 1.00 95.75 153 CYS A C 1
ATOM 1183 O O . CYS A 1 153 ? 0.540 -14.299 10.599 1.00 95.75 153 CYS A O 1
ATOM 1185 N N . GLN A 1 154 ? -0.502 -16.211 10.077 1.00 94.25 154 GLN A N 1
ATOM 1186 C CA . GLN A 1 154 ? 0.708 -16.983 9.774 1.00 94.25 154 GLN A CA 1
ATOM 1187 C C . GLN A 1 154 ? 0.806 -17.337 8.288 1.00 94.25 154 GLN A C 1
ATOM 1189 O O . GLN A 1 154 ? 1.854 -17.777 7.813 1.00 94.25 154 GLN A O 1
ATOM 1194 N N . ASN A 1 155 ? -0.298 -17.206 7.554 1.00 94.25 155 ASN A N 1
ATOM 1195 C CA . ASN A 1 155 ? -0.385 -17.549 6.145 1.00 94.25 155 ASN A CA 1
ATOM 1196 C C . ASN A 1 155 ? -1.471 -16.724 5.429 1.00 94.25 155 ASN A C 1
ATOM 1198 O O . ASN A 1 155 ? -2.219 -15.965 6.045 1.00 94.25 155 ASN A O 1
ATOM 1202 N N . GLN A 1 156 ? -1.575 -16.904 4.107 1.00 93.75 156 GLN A N 1
ATOM 1203 C CA . GLN A 1 156 ? -2.530 -16.165 3.276 1.00 93.75 156 GLN A CA 1
ATOM 1204 C C . GLN A 1 156 ? -3.993 -16.376 3.684 1.00 93.75 156 GLN A C 1
ATOM 1206 O O . GLN A 1 156 ? -4.764 -15.424 3.655 1.00 93.75 156 GLN A O 1
ATOM 1211 N N . ALA A 1 157 ? -4.380 -17.593 4.071 1.00 95.44 157 ALA A N 1
ATOM 1212 C CA . ALA A 1 157 ? -5.766 -17.878 4.430 1.00 95.44 157 ALA A CA 1
ATOM 1213 C C . ALA A 1 157 ? -6.190 -17.113 5.691 1.00 95.44 157 ALA A C 1
ATOM 1215 O O . ALA A 1 157 ? -7.346 -16.708 5.798 1.00 95.44 157 ALA A O 1
ATOM 1216 N N . ASP A 1 158 ? -5.254 -16.860 6.610 1.00 96.06 158 ASP A N 1
ATOM 1217 C CA . ASP A 1 158 ? -5.517 -16.053 7.801 1.00 96.06 158 ASP A CA 1
ATOM 1218 C C . ASP A 1 158 ? -5.757 -14.580 7.428 1.00 96.06 158 ASP A C 1
ATOM 1220 O O . ASP A 1 158 ? -6.687 -13.965 7.948 1.00 96.06 158 ASP A O 1
ATOM 1224 N N . ILE A 1 159 ? -4.990 -14.030 6.473 1.00 94.75 159 ILE A N 1
ATOM 1225 C CA . ILE A 1 159 ? -5.240 -12.681 5.928 1.00 94.75 159 ILE A CA 1
ATOM 1226 C C . ILE A 1 159 ? -6.608 -12.622 5.256 1.00 94.75 159 ILE A C 1
ATOM 1228 O O . ILE A 1 159 ? -7.367 -11.682 5.495 1.00 94.75 159 ILE A O 1
ATOM 1232 N N . ASP A 1 160 ? -6.941 -13.612 4.430 1.00 94.06 160 ASP A N 1
ATOM 1233 C CA . ASP A 1 160 ? -8.226 -13.652 3.731 1.00 94.06 160 ASP A CA 1
ATOM 1234 C C . ASP A 1 160 ? -9.385 -13.694 4.741 1.00 94.06 160 ASP A C 1
ATOM 1236 O O . ASP A 1 160 ? -10.357 -12.950 4.618 1.00 94.06 160 ASP A O 1
ATOM 1240 N N . ALA A 1 161 ? -9.262 -14.506 5.795 1.00 94.62 161 ALA A N 1
ATOM 1241 C CA . ALA A 1 161 ? -10.253 -14.583 6.863 1.00 94.62 161 ALA A CA 1
ATOM 1242 C C . ALA A 1 161 ? -10.354 -13.277 7.668 1.00 94.62 161 ALA A C 1
ATOM 1244 O O . ALA A 1 161 ? -11.459 -12.846 8.003 1.00 94.62 161 ALA A O 1
ATOM 1245 N N . LEU A 1 162 ? -9.224 -12.635 7.976 1.00 93.31 162 LEU A N 1
ATOM 1246 C CA . LEU A 1 162 ? -9.182 -11.393 8.747 1.00 93.31 162 LEU A CA 1
ATOM 1247 C C . LEU A 1 162 ? -9.755 -10.208 7.956 1.00 93.31 162 LEU A C 1
ATOM 1249 O O . LEU A 1 162 ? -10.511 -9.400 8.492 1.00 93.31 162 LEU A O 1
ATOM 1253 N N . THR A 1 163 ? -9.439 -10.118 6.666 1.00 92.19 163 THR A N 1
ATOM 1254 C CA . THR A 1 163 ? -9.930 -9.051 5.779 1.00 92.19 163 THR A CA 1
ATOM 1255 C C . THR A 1 163 ? -11.407 -9.200 5.427 1.00 92.19 163 THR A C 1
ATOM 1257 O O . THR A 1 163 ? -12.081 -8.197 5.215 1.00 92.19 163 THR A O 1
ATOM 1260 N N . GLN A 1 164 ? -11.952 -10.419 5.450 1.00 90.62 164 GLN A N 1
ATOM 1261 C CA . GLN A 1 164 ? -13.402 -10.637 5.389 1.00 90.62 164 GLN A CA 1
ATOM 1262 C C . GLN A 1 164 ? -14.123 -10.177 6.661 1.00 90.62 164 GLN A C 1
ATOM 1264 O O . GLN A 1 164 ? -15.289 -9.791 6.601 1.00 90.62 164 GLN A O 1
ATOM 1269 N N . GLN A 1 165 ? -13.451 -10.230 7.815 1.00 88.94 165 GLN A N 1
ATOM 1270 C CA . GLN A 1 165 ? -14.025 -9.801 9.091 1.00 88.94 165 GLN A CA 1
ATOM 1271 C C . GLN A 1 165 ? -13.979 -8.287 9.276 1.00 88.94 165 GLN A C 1
ATOM 1273 O O . GLN A 1 165 ? -14.856 -7.742 9.938 1.00 88.94 165 GLN A O 1
ATOM 1278 N N . ILE A 1 166 ? -12.976 -7.603 8.725 1.00 87.38 166 ILE A N 1
ATOM 1279 C CA . ILE A 1 166 ? -12.770 -6.167 8.933 1.00 87.38 166 ILE A CA 1
ATOM 1280 C C . ILE A 1 166 ? -12.827 -5.455 7.575 1.00 87.38 166 ILE A C 1
ATOM 1282 O O . ILE A 1 166 ? -11.844 -5.493 6.829 1.00 87.38 166 ILE A O 1
ATOM 1286 N N . PRO A 1 167 ? -13.953 -4.793 7.248 1.00 84.88 167 PRO A N 1
ATOM 1287 C CA . PRO A 1 167 ? -14.101 -4.055 5.997 1.00 84.88 167 PRO A CA 1
ATOM 1288 C C . PRO A 1 167 ? -12.978 -3.033 5.786 1.00 84.88 167 PRO A C 1
ATOM 1290 O O . PRO A 1 167 ? -12.502 -2.423 6.737 1.00 84.88 167 PRO A O 1
ATOM 1293 N N . GLY A 1 168 ? -12.516 -2.864 4.546 1.00 85.06 168 GLY A N 1
ATOM 1294 C CA . GLY A 1 168 ? -11.436 -1.930 4.193 1.00 85.06 168 GLY A CA 1
ATOM 1295 C C . GLY A 1 168 ? -10.028 -2.337 4.650 1.00 85.06 168 GLY A C 1
ATOM 1296 O O . GLY A 1 168 ? -9.051 -1.692 4.268 1.00 85.06 168 GLY A O 1
ATOM 1297 N N . LEU A 1 169 ? -9.875 -3.414 5.433 1.00 90.38 169 LEU A N 1
ATOM 1298 C CA . LEU A 1 169 ? -8.556 -3.858 5.887 1.00 90.38 169 LEU A CA 1
ATOM 1299 C C . LEU A 1 169 ? -7.683 -4.339 4.724 1.00 90.38 169 LEU A C 1
ATOM 1301 O O . LEU A 1 169 ? -6.485 -4.066 4.714 1.00 90.38 169 LEU A O 1
ATOM 1305 N N . ALA A 1 170 ? -8.275 -5.025 3.740 1.00 92.00 170 ALA A N 1
ATOM 1306 C CA . ALA A 1 170 ? -7.561 -5.470 2.544 1.00 92.00 170 ALA A CA 1
ATOM 1307 C C . ALA A 1 170 ? -6.900 -4.290 1.816 1.00 92.00 170 ALA A C 1
ATOM 1309 O O . ALA A 1 170 ? -5.722 -4.365 1.469 1.00 92.00 170 ALA A O 1
ATOM 1310 N N . ASP A 1 171 ? -7.625 -3.180 1.667 1.00 89.44 171 ASP A N 1
ATOM 1311 C CA . ASP A 1 171 ? -7.119 -1.973 1.019 1.00 89.44 171 ASP A CA 1
ATOM 1312 C C . ASP A 1 171 ? -5.959 -1.365 1.813 1.00 89.44 171 ASP A C 1
ATOM 1314 O O . ASP A 1 171 ? -4.900 -1.095 1.250 1.00 89.44 171 ASP A O 1
ATOM 1318 N N . VAL A 1 172 ? -6.102 -1.219 3.137 1.00 91.75 172 VAL A N 1
ATOM 1319 C CA . VAL A 1 172 ? -5.021 -0.716 4.007 1.00 91.75 172 VAL A CA 1
ATOM 1320 C C . VAL A 1 172 ? -3.767 -1.585 3.899 1.00 91.75 172 VAL A C 1
ATOM 1322 O O . VAL A 1 172 ? -2.660 -1.059 3.770 1.00 91.75 172 VAL A O 1
ATOM 1325 N N . LEU A 1 173 ? -3.923 -2.909 3.921 1.00 94.19 173 LEU A N 1
ATOM 1326 C CA . LEU A 1 173 ? -2.809 -3.840 3.753 1.00 94.19 173 LEU A CA 1
ATOM 1327 C C . LEU A 1 173 ? -2.154 -3.708 2.379 1.00 94.19 173 LEU A C 1
ATOM 1329 O O . LEU A 1 173 ? -0.927 -3.734 2.289 1.00 94.19 173 LEU A O 1
ATOM 1333 N N . ALA A 1 174 ? -2.945 -3.501 1.329 1.00 93.50 174 ALA A N 1
ATOM 1334 C CA . ALA A 1 174 ? -2.434 -3.275 -0.012 1.00 93.50 174 ALA A CA 1
ATOM 1335 C C . ALA A 1 174 ? -1.561 -2.005 -0.085 1.00 93.50 174 ALA A C 1
ATOM 1337 O O . ALA A 1 174 ? -0.456 -2.060 -0.629 1.00 93.50 174 ALA A O 1
ATOM 1338 N N . TYR A 1 175 ? -1.973 -0.899 0.553 1.00 91.69 175 TYR A N 1
ATOM 1339 C CA . TYR A 1 175 ? -1.134 0.304 0.686 1.00 91.69 175 TYR A CA 1
ATOM 1340 C C . TYR A 1 175 ? 0.181 0.019 1.420 1.00 91.69 175 TYR A C 1
ATOM 1342 O O . TYR A 1 175 ? 1.248 0.428 0.962 1.00 91.69 175 TYR A O 1
ATOM 1350 N N . LEU A 1 176 ? 0.124 -0.690 2.551 1.00 94.00 176 LEU A N 1
ATOM 1351 C CA . LEU A 1 176 ? 1.315 -1.010 3.338 1.00 94.00 176 LEU A CA 1
ATOM 1352 C C . LEU A 1 176 ? 2.301 -1.859 2.533 1.00 94.00 176 LEU A C 1
ATOM 1354 O O . LEU A 1 176 ? 3.470 -1.505 2.427 1.00 94.00 176 LEU A O 1
ATOM 1358 N N . VAL A 1 177 ? 1.837 -2.938 1.907 1.00 94.75 177 VAL A N 1
ATOM 1359 C CA . VAL A 1 177 ? 2.696 -3.805 1.091 1.00 94.75 177 VAL A CA 1
ATOM 1360 C C . VAL A 1 177 ? 3.274 -3.058 -0.115 1.00 94.75 177 VAL A C 1
ATOM 1362 O O . VAL A 1 177 ? 4.439 -3.246 -0.471 1.00 94.75 177 VAL A O 1
ATOM 1365 N N . TRP A 1 178 ? 2.492 -2.175 -0.732 1.00 93.56 178 TRP A N 1
ATOM 1366 C CA . TRP A 1 178 ? 2.974 -1.319 -1.810 1.00 93.56 178 TRP A CA 1
ATOM 1367 C C . TRP A 1 178 ? 4.095 -0.374 -1.351 1.00 93.56 178 T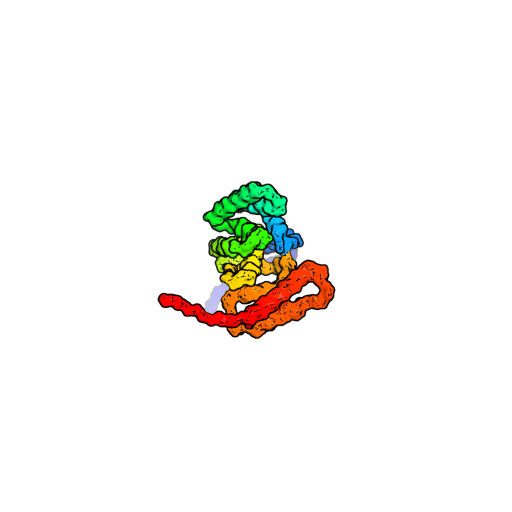RP A C 1
ATOM 1369 O O . TRP A 1 178 ? 5.116 -0.246 -2.037 1.00 93.56 178 TRP A O 1
ATOM 1379 N N . PHE A 1 179 ? 3.954 0.252 -0.177 1.00 91.44 179 PHE A N 1
ATOM 1380 C CA . PHE A 1 179 ? 4.997 1.107 0.403 1.00 91.44 179 PHE A CA 1
ATOM 1381 C C . PHE A 1 179 ? 6.253 0.340 0.795 1.00 91.44 179 PHE A C 1
ATOM 1383 O O . PHE A 1 179 ? 7.343 0.886 0.650 1.00 91.44 179 PHE A O 1
ATOM 1390 N N . ASP A 1 180 ? 6.128 -0.916 1.220 1.00 93.06 180 ASP A N 1
ATOM 1391 C CA . ASP A 1 180 ? 7.279 -1.773 1.508 1.00 93.06 180 ASP A CA 1
ATOM 1392 C C . ASP A 1 180 ? 8.177 -1.930 0.282 1.00 93.06 180 ASP A C 1
ATOM 1394 O O . ASP A 1 180 ? 9.367 -1.620 0.329 1.00 93.06 180 ASP A O 1
ATOM 1398 N N . VAL A 1 181 ? 7.593 -2.331 -0.848 1.00 92.69 181 VAL A N 1
ATOM 1399 C CA . VAL A 1 181 ? 8.346 -2.556 -2.086 1.00 92.69 181 VAL A CA 1
ATOM 1400 C C . VAL A 1 181 ? 8.886 -1.241 -2.639 1.00 92.69 181 VAL A C 1
ATOM 1402 O O . VAL A 1 181 ? 10.092 -1.094 -2.835 1.00 92.69 181 VAL A O 1
ATOM 1405 N N . THR A 1 182 ? 8.014 -0.257 -2.858 1.00 89.94 182 THR A N 1
ATOM 1406 C CA . THR A 1 182 ? 8.415 1.015 -3.481 1.00 89.94 182 THR A CA 1
ATOM 1407 C C . THR A 1 182 ? 9.389 1.808 -2.612 1.00 89.94 182 THR A C 1
ATOM 1409 O O . THR A 1 182 ? 10.371 2.347 -3.119 1.00 89.94 182 THR A O 1
ATOM 1412 N N . GLY A 1 183 ? 9.176 1.833 -1.298 1.00 87.81 183 GLY A N 1
ATOM 1413 C CA . GLY A 1 183 ? 10.065 2.500 -0.359 1.00 87.81 183 GLY A CA 1
ATOM 1414 C C . GLY A 1 183 ? 11.425 1.808 -0.230 1.00 87.81 183 GLY A C 1
ATOM 1415 O O . GLY A 1 183 ? 12.442 2.494 -0.100 1.00 87.81 183 GLY A O 1
ATOM 1416 N N . THR A 1 184 ? 11.470 0.474 -0.321 1.00 88.62 184 THR A N 1
ATOM 1417 C CA . THR A 1 184 ? 12.730 -0.288 -0.333 1.00 88.62 184 THR A CA 1
ATOM 1418 C C . THR A 1 184 ? 13.572 0.033 -1.567 1.00 88.62 184 THR A C 1
ATOM 1420 O O . THR A 1 184 ? 14.774 0.272 -1.443 1.00 88.62 184 THR A O 1
ATOM 1423 N N . LEU A 1 185 ? 12.949 0.130 -2.747 1.00 87.56 185 LEU A N 1
ATOM 1424 C CA . LEU A 1 185 ? 13.655 0.506 -3.978 1.00 87.56 185 LEU A CA 1
ATOM 1425 C C . LEU A 1 185 ? 14.286 1.899 -3.900 1.00 87.56 185 LEU A C 1
ATOM 1427 O O . LEU A 1 185 ? 15.380 2.094 -4.417 1.00 87.56 185 LEU A O 1
ATOM 1431 N N . VAL A 1 186 ? 13.615 2.853 -3.248 1.00 83.12 186 VAL A N 1
ATOM 1432 C CA . VAL A 1 186 ? 14.111 4.232 -3.111 1.00 83.12 186 VAL A CA 1
ATOM 1433 C C . VAL A 1 186 ? 15.277 4.330 -2.128 1.00 83.12 186 VAL A C 1
ATOM 1435 O O . VAL A 1 186 ? 16.171 5.150 -2.323 1.00 83.12 186 VAL A O 1
ATOM 1438 N N . ARG A 1 187 ? 15.270 3.538 -1.050 1.00 76.38 187 ARG A N 1
ATOM 1439 C CA . ARG A 1 187 ? 16.278 3.660 0.010 1.00 76.38 187 ARG A CA 1
ATOM 1440 C C . ARG A 1 187 ? 17.525 2.801 -0.191 1.00 76.38 187 ARG A C 1
ATOM 1442 O O . ARG A 1 187 ? 18.534 3.093 0.439 1.00 76.38 187 ARG A O 1
ATOM 1449 N N . GLU A 1 188 ? 17.461 1.771 -1.035 1.00 67.38 188 GLU A N 1
ATOM 1450 C CA . GLU A 1 188 ? 18.534 0.805 -1.348 1.00 67.38 188 GLU A CA 1
ATOM 1451 C C . GLU A 1 188 ? 19.172 0.054 -0.152 1.00 67.38 188 GLU A C 1
ATOM 1453 O O . GLU A 1 188 ? 19.884 -0.924 -0.370 1.00 67.38 188 GLU A O 1
ATOM 1458 N N . ASP A 1 189 ? 18.906 0.466 1.091 1.00 65.88 189 ASP A N 1
ATOM 1459 C CA . ASP A 1 189 ? 19.466 -0.048 2.347 1.00 65.88 189 ASP A CA 1
ATOM 1460 C C . ASP A 1 189 ? 18.487 -0.929 3.141 1.00 65.88 189 ASP A C 1
ATOM 1462 O O . ASP A 1 189 ? 18.862 -1.541 4.143 1.00 65.88 189 ASP A O 1
ATOM 1466 N N . ALA A 1 190 ? 17.226 -0.981 2.711 1.00 66.94 190 ALA A N 1
ATOM 1467 C CA . ALA A 1 190 ? 16.170 -1.715 3.383 1.00 66.94 190 ALA A CA 1
ATOM 1468 C C . ALA A 1 190 ? 16.005 -3.116 2.781 1.00 66.94 190 ALA A C 1
ATOM 1470 O O . ALA A 1 190 ? 16.206 -3.342 1.589 1.00 66.94 190 ALA A O 1
ATOM 1471 N N . SER A 1 191 ? 15.627 -4.063 3.632 1.00 84.56 191 SER A N 1
ATOM 1472 C CA . SER A 1 191 ? 15.075 -5.341 3.193 1.00 84.56 191 SER A CA 1
ATOM 1473 C C . SER A 1 191 ? 13.557 -5.252 3.232 1.00 84.56 191 SER A C 1
ATOM 1475 O O . SER A 1 191 ? 12.996 -4.508 4.041 1.00 84.56 191 SER A O 1
ATOM 1477 N N . LEU A 1 192 ? 12.910 -6.017 2.357 1.00 91.69 192 LEU A N 1
ATOM 1478 C CA . LEU A 1 192 ? 11.459 -6.147 2.341 1.00 91.69 192 LEU A CA 1
ATOM 1479 C C . LEU A 1 192 ? 10.950 -6.638 3.704 1.00 91.69 192 LEU A C 1
ATOM 1481 O O . LEU A 1 192 ? 11.433 -7.642 4.228 1.00 91.69 192 LEU A O 1
ATOM 1485 N N . ILE A 1 193 ? 9.971 -5.929 4.261 1.00 93.44 193 ILE A N 1
ATOM 1486 C CA . ILE A 1 193 ? 9.374 -6.199 5.575 1.00 93.44 193 ILE A CA 1
ATOM 1487 C C . ILE A 1 193 ? 8.310 -7.298 5.472 1.00 93.44 193 ILE A C 1
ATOM 1489 O O . ILE A 1 193 ? 8.162 -8.129 6.374 1.00 93.44 193 ILE A O 1
ATOM 1493 N N . PHE A 1 194 ? 7.543 -7.306 4.383 1.00 94.94 194 PHE A N 1
ATOM 1494 C CA . PHE A 1 194 ? 6.493 -8.296 4.170 1.00 94.94 194 PHE A CA 1
ATOM 1495 C C . PHE A 1 194 ? 7.007 -9.502 3.377 1.00 94.94 194 PHE A C 1
ATOM 1497 O O . PHE A 1 194 ? 7.861 -9.392 2.499 1.00 94.94 194 PHE A O 1
ATOM 1504 N N . ASP A 1 195 ? 6.459 -10.679 3.653 1.00 93.75 195 ASP A N 1
ATOM 1505 C CA . ASP A 1 195 ? 6.739 -11.884 2.861 1.00 93.75 195 ASP A CA 1
ATOM 1506 C C . ASP A 1 195 ? 5.891 -11.926 1.582 1.00 93.75 195 ASP A C 1
ATOM 1508 O O . ASP A 1 195 ? 4.887 -11.226 1.462 1.00 93.75 195 ASP A O 1
ATOM 1512 N N . ASP A 1 196 ? 6.247 -12.804 0.642 1.00 92.88 196 ASP A N 1
ATOM 1513 C CA . ASP A 1 196 ? 5.561 -12.912 -0.656 1.00 92.88 196 ASP A CA 1
ATOM 1514 C C . ASP A 1 196 ? 4.083 -13.256 -0.544 1.00 92.88 196 ASP A C 1
ATOM 1516 O O . ASP A 1 196 ? 3.286 -12.855 -1.388 1.00 92.88 196 ASP A O 1
ATOM 1520 N N . TRP A 1 197 ? 3.702 -13.992 0.498 1.00 93.56 197 TRP A N 1
ATOM 1521 C CA . TRP A 1 197 ? 2.305 -14.323 0.706 1.00 93.56 197 TRP A CA 1
ATOM 1522 C C . TRP A 1 197 ? 1.486 -13.067 1.023 1.00 93.56 197 TRP A C 1
ATOM 1524 O O . TRP A 1 197 ? 0.482 -12.868 0.359 1.00 93.56 197 TRP A O 1
ATOM 1534 N N . HIS A 1 198 ? 1.970 -12.137 1.856 1.00 95.06 198 HIS A N 1
ATOM 1535 C CA . HIS A 1 198 ? 1.285 -10.857 2.097 1.00 95.06 198 HIS A CA 1
ATOM 1536 C C . HIS A 1 198 ? 1.007 -10.072 0.806 1.00 95.06 198 HIS A C 1
ATOM 1538 O O . HIS A 1 198 ? -0.010 -9.394 0.702 1.00 95.06 198 HIS A O 1
ATOM 1544 N N . ARG A 1 199 ? 1.887 -10.177 -0.202 1.00 94.62 199 ARG A N 1
ATOM 1545 C CA . ARG A 1 199 ? 1.753 -9.467 -1.489 1.00 94.62 199 ARG A CA 1
ATOM 1546 C C . ARG A 1 199 ? 0.583 -9.936 -2.335 1.00 94.62 199 ARG A C 1
ATOM 1548 O O . ARG A 1 199 ? 0.142 -9.193 -3.206 1.00 94.62 199 ARG A O 1
ATOM 1555 N N . LYS A 1 200 ? 0.025 -11.111 -2.046 1.00 94.06 200 LYS A N 1
ATOM 1556 C CA . LYS A 1 200 ? -1.172 -11.620 -2.725 1.00 94.06 200 LYS A CA 1
ATOM 1557 C C . LYS A 1 200 ? -2.426 -10.803 -2.418 1.00 94.06 200 LYS A C 1
ATOM 1559 O O . LYS A 1 200 ? -3.415 -10.960 -3.124 1.00 94.06 200 LYS A O 1
ATOM 1564 N N . ILE A 1 201 ? -2.376 -9.916 -1.417 1.00 93.75 201 ILE A N 1
ATOM 1565 C CA . ILE A 1 201 ? -3.449 -8.951 -1.151 1.00 93.75 201 ILE A CA 1
ATOM 1566 C C . ILE A 1 201 ? -3.599 -7.913 -2.275 1.00 93.75 201 ILE A C 1
ATOM 1568 O O . ILE A 1 201 ? -4.652 -7.296 -2.404 1.00 93.75 201 ILE A O 1
ATOM 1572 N N . LEU A 1 202 ? -2.560 -7.714 -3.098 1.00 93.44 202 LEU A N 1
ATOM 1573 C CA . LEU A 1 202 ? -2.593 -6.780 -4.218 1.00 93.44 202 LEU A CA 1
ATOM 1574 C C . LEU A 1 202 ? -3.434 -7.359 -5.358 1.00 93.44 202 LEU A C 1
ATOM 1576 O O . LEU A 1 202 ? -3.041 -8.304 -6.044 1.00 93.44 202 LEU A O 1
ATOM 1580 N N . THR A 1 203 ? -4.609 -6.778 -5.560 1.00 91.50 203 THR A N 1
ATOM 1581 C CA . THR A 1 203 ? -5.565 -7.207 -6.580 1.00 91.50 203 THR A CA 1
ATOM 1582 C C . THR A 1 203 ? -5.296 -6.536 -7.933 1.00 91.50 203 THR A C 1
ATOM 1584 O O . THR A 1 203 ? -4.660 -5.481 -8.002 1.00 91.50 203 THR A O 1
ATOM 1587 N N . PRO A 1 204 ? -5.850 -7.067 -9.040 1.00 90.44 204 PRO A N 1
ATOM 1588 C CA . PRO A 1 204 ? -5.827 -6.372 -10.328 1.00 90.44 204 PRO A CA 1
ATOM 1589 C C . PRO A 1 204 ? -6.405 -4.951 -10.252 1.00 90.44 204 PRO A C 1
ATOM 1591 O O . PRO A 1 204 ? -5.857 -4.032 -10.852 1.00 90.44 204 PRO A O 1
ATOM 1594 N N . THR A 1 205 ? -7.463 -4.748 -9.461 1.00 87.62 205 THR A N 1
ATOM 1595 C CA . THR A 1 205 ? -8.076 -3.427 -9.259 1.00 87.62 205 THR A CA 1
ATOM 1596 C C . THR A 1 205 ? -7.137 -2.457 -8.543 1.00 87.62 205 THR A C 1
ATOM 1598 O O . THR A 1 205 ? -7.079 -1.283 -8.910 1.00 87.62 205 THR A O 1
ATOM 1601 N N . PHE A 1 206 ? -6.337 -2.943 -7.587 1.00 89.50 206 PHE A N 1
ATOM 1602 C CA . PHE A 1 206 ? -5.283 -2.150 -6.962 1.00 89.50 206 PHE A CA 1
ATOM 1603 C C . PHE A 1 206 ? -4.252 -1.695 -8.003 1.00 89.50 206 PHE A C 1
ATOM 1605 O O . PHE A 1 206 ? -3.987 -0.499 -8.120 1.00 89.50 206 PHE A O 1
ATOM 1612 N N . PHE A 1 207 ? -3.729 -2.612 -8.824 1.00 91.06 207 PHE A N 1
ATOM 1613 C CA . PHE A 1 207 ? -2.766 -2.288 -9.887 1.00 91.06 207 PHE A CA 1
ATOM 1614 C C . PHE A 1 207 ? -3.318 -1.293 -10.914 1.00 91.06 207 PHE A C 1
ATOM 1616 O O . PHE A 1 207 ? -2.620 -0.368 -11.337 1.00 91.06 207 PHE A O 1
ATOM 1623 N N . GLU A 1 208 ? -4.596 -1.414 -11.267 1.00 87.81 208 GLU A N 1
ATOM 1624 C CA . GLU A 1 208 ? -5.267 -0.439 -12.125 1.00 87.81 208 GLU A CA 1
ATOM 1625 C C . GLU A 1 208 ? -5.348 0.955 -11.494 1.00 87.81 208 GLU A C 1
ATOM 1627 O O . GLU A 1 208 ? -5.236 1.946 -12.218 1.00 87.81 208 GLU A O 1
ATOM 1632 N N . SER A 1 209 ? -5.520 1.033 -10.171 1.00 85.12 209 SER A N 1
ATOM 1633 C CA . SER A 1 209 ? -5.615 2.298 -9.433 1.00 85.12 209 SER A CA 1
ATOM 1634 C C . SER A 1 209 ? -4.270 3.018 -9.273 1.00 85.12 209 SER A C 1
ATOM 1636 O O . SER A 1 209 ? -4.239 4.246 -9.355 1.00 85.12 209 SER A O 1
ATOM 1638 N N . VAL A 1 210 ? -3.155 2.287 -9.115 1.00 87.00 210 VAL A N 1
ATOM 1639 C CA . VAL A 1 210 ? -1.795 2.871 -9.153 1.00 87.00 210 VAL A CA 1
ATOM 1640 C C . VAL A 1 210 ? -1.309 3.136 -10.574 1.00 87.00 210 VAL A C 1
ATOM 1642 O O . VAL A 1 210 ? -0.413 3.947 -10.777 1.00 87.00 210 VAL A O 1
ATOM 1645 N N . GLY A 1 211 ? -1.864 2.438 -11.568 1.00 89.31 211 GLY A N 1
ATOM 1646 C CA . GLY A 1 211 ? -1.358 2.456 -12.939 1.00 89.31 211 GLY A CA 1
ATOM 1647 C C . GLY A 1 211 ? -0.038 1.700 -13.116 1.00 89.31 211 GLY A C 1
ATOM 1648 O O . GLY A 1 211 ? 0.631 1.881 -14.125 1.00 89.31 211 GLY A O 1
ATOM 1649 N N . CYS A 1 212 ? 0.341 0.854 -12.159 1.00 92.44 212 CYS A N 1
ATOM 1650 C CA . CYS A 1 212 ? 1.510 -0.016 -12.240 1.00 92.44 212 CYS A CA 1
ATOM 1651 C C . CYS A 1 212 ? 1.079 -1.395 -12.748 1.00 92.44 212 CYS A C 1
ATOM 1653 O O . CYS A 1 212 ? 0.274 -2.050 -12.083 1.00 92.44 212 CYS A O 1
ATOM 1655 N N . PRO A 1 213 ? 1.588 -1.856 -13.901 1.00 94.00 213 PRO A N 1
ATOM 1656 C CA . PRO A 1 213 ? 1.317 -3.205 -14.376 1.00 94.00 213 PRO A CA 1
ATOM 1657 C C . PRO A 1 213 ? 1.813 -4.277 -13.382 1.00 94.00 213 PRO A C 1
ATOM 1659 O O . PRO A 1 213 ? 2.890 -4.107 -12.804 1.00 94.00 213 PRO A O 1
ATOM 1662 N N . PRO A 1 214 ? 1.084 -5.397 -13.199 1.00 93.69 214 PRO A N 1
ATOM 1663 C CA . PRO A 1 214 ? 1.487 -6.456 -12.269 1.00 93.69 214 PRO A CA 1
ATOM 1664 C C . PRO A 1 214 ? 2.881 -7.026 -12.564 1.00 93.69 214 PRO A C 1
ATOM 1666 O O . PRO A 1 214 ? 3.679 -7.210 -11.653 1.00 93.69 214 PRO A O 1
ATOM 1669 N N . ASP A 1 215 ? 3.216 -7.213 -13.844 1.00 94.31 215 ASP A N 1
ATOM 1670 C CA . ASP A 1 215 ? 4.525 -7.715 -14.278 1.00 94.31 215 ASP A CA 1
ATOM 1671 C C . ASP A 1 215 ? 5.673 -6.752 -13.927 1.00 94.31 215 ASP A C 1
ATOM 1673 O O . ASP A 1 215 ? 6.778 -7.177 -13.579 1.00 94.31 215 ASP A O 1
ATOM 1677 N N . THR A 1 216 ? 5.401 -5.445 -13.970 1.00 95.25 216 THR A N 1
ATOM 1678 C CA . THR A 1 216 ? 6.338 -4.410 -13.528 1.00 95.25 216 THR A CA 1
ATOM 1679 C C . THR A 1 216 ? 6.521 -4.444 -12.011 1.00 95.25 216 THR A C 1
ATOM 1681 O O . THR A 1 216 ? 7.645 -4.318 -11.524 1.00 95.25 216 THR A O 1
ATOM 1684 N N . PHE A 1 217 ? 5.441 -4.644 -11.251 1.00 95.25 217 PHE A N 1
ATOM 1685 C CA . PHE A 1 217 ? 5.523 -4.771 -9.798 1.00 95.25 217 PHE A CA 1
ATOM 1686 C C . PHE A 1 217 ? 6.287 -6.026 -9.364 1.00 95.25 217 PHE A C 1
ATOM 1688 O O . PHE A 1 217 ? 7.118 -5.945 -8.462 1.00 95.25 217 PHE A O 1
ATOM 1695 N N . ASP A 1 218 ? 6.089 -7.158 -10.035 1.00 93.44 218 ASP A N 1
ATOM 1696 C CA . ASP A 1 218 ? 6.865 -8.373 -9.768 1.00 93.44 218 ASP A CA 1
ATOM 1697 C C . ASP A 1 218 ? 8.367 -8.127 -9.977 1.00 93.44 218 ASP A C 1
ATOM 1699 O O . ASP A 1 218 ? 9.198 -8.565 -9.180 1.00 93.44 218 ASP A O 1
ATOM 1703 N N . LEU A 1 219 ? 8.736 -7.357 -11.010 1.00 92.50 219 LEU A N 1
ATOM 1704 C CA . LEU A 1 219 ? 10.125 -6.940 -11.221 1.00 92.50 219 LEU A CA 1
ATOM 1705 C C . LEU A 1 219 ? 10.626 -6.018 -10.101 1.00 92.50 219 LEU A C 1
ATOM 1707 O O . LEU A 1 219 ? 11.761 -6.165 -9.654 1.00 92.50 219 LEU A O 1
ATOM 1711 N N . PHE A 1 220 ? 9.791 -5.111 -9.591 1.00 93.19 220 PHE A N 1
ATOM 1712 C CA . PHE A 1 220 ? 10.131 -4.302 -8.418 1.00 93.19 220 PHE A CA 1
ATOM 1713 C C . PHE A 1 220 ? 10.378 -5.138 -7.164 1.00 93.19 220 PHE A C 1
ATOM 1715 O O . PHE A 1 220 ? 11.333 -4.859 -6.442 1.00 93.19 220 PHE A O 1
ATOM 1722 N N . VAL A 1 221 ? 9.573 -6.170 -6.908 1.00 92.44 221 VAL A N 1
ATOM 1723 C CA . VAL A 1 221 ? 9.795 -7.084 -5.777 1.00 92.44 221 VAL A CA 1
ATOM 1724 C C . VAL A 1 221 ? 11.159 -7.760 -5.899 1.00 92.44 221 VAL A C 1
ATOM 1726 O O . VAL A 1 221 ? 11.914 -7.792 -4.928 1.00 92.44 221 VAL A O 1
ATOM 1729 N N . ASP A 1 222 ? 11.510 -8.246 -7.090 1.00 89.38 222 ASP A N 1
ATOM 1730 C CA . ASP A 1 222 ? 12.801 -8.897 -7.318 1.00 89.38 222 ASP A CA 1
ATOM 1731 C C . ASP A 1 222 ? 13.984 -7.935 -7.183 1.00 89.38 222 ASP A C 1
ATOM 1733 O O . ASP A 1 222 ? 14.993 -8.291 -6.577 1.00 89.38 222 ASP A O 1
ATOM 1737 N N . LEU A 1 223 ? 13.849 -6.699 -7.668 1.00 88.19 223 LEU A N 1
ATOM 1738 C CA . LEU A 1 223 ? 14.863 -5.651 -7.508 1.00 88.19 223 LEU A CA 1
ATOM 1739 C C . LEU A 1 223 ? 15.018 -5.183 -6.052 1.00 88.19 223 LEU A C 1
ATOM 1741 O O . LEU A 1 223 ? 16.096 -4.724 -5.672 1.00 88.19 223 LEU A O 1
ATOM 1745 N N . ALA A 1 224 ? 13.953 -5.265 -5.252 1.00 88.50 224 ALA A N 1
ATOM 1746 C CA . ALA A 1 224 ? 13.947 -4.869 -3.846 1.00 88.50 224 ALA A CA 1
ATOM 1747 C C . ALA A 1 224 ? 14.554 -5.934 -2.921 1.00 88.50 224 ALA A C 1
ATOM 1749 O O . ALA A 1 224 ? 14.977 -5.619 -1.808 1.00 88.50 224 ALA A O 1
ATOM 1750 N N . ARG A 1 225 ? 14.623 -7.199 -3.353 1.00 86.12 225 ARG A N 1
ATOM 1751 C CA . ARG A 1 225 ? 15.299 -8.256 -2.592 1.00 86.12 225 ARG A CA 1
ATOM 1752 C C . ARG A 1 225 ? 16.806 -7.981 -2.589 1.00 86.12 225 ARG A C 1
ATOM 1754 O O . ARG A 1 225 ? 17.466 -8.055 -3.618 1.00 86.12 225 ARG A O 1
ATOM 1761 N N . SER A 1 226 ? 17.358 -7.689 -1.410 1.00 59.31 226 SER A N 1
ATOM 1762 C CA . SER A 1 226 ? 18.723 -7.181 -1.181 1.00 59.31 226 SER A CA 1
ATOM 1763 C C . SER A 1 226 ? 19.877 -8.153 -1.497 1.00 59.31 226 SER A C 1
ATOM 1765 O O . SER A 1 226 ? 20.984 -7.962 -1.003 1.00 59.31 226 SER A O 1
ATOM 1767 N N . ASN A 1 227 ? 19.664 -9.186 -2.314 1.00 58.31 227 ASN A N 1
ATOM 1768 C CA . ASN A 1 227 ? 20.726 -10.074 -2.772 1.00 58.31 227 ASN A CA 1
ATOM 1769 C C . ASN A 1 227 ? 20.878 -9.952 -4.290 1.00 58.31 227 ASN A C 1
ATOM 1771 O O . ASN A 1 227 ? 20.037 -10.481 -5.021 1.00 58.31 227 ASN A O 1
ATOM 1775 N N . PRO A 1 228 ? 21.964 -9.329 -4.785 1.00 54.03 228 PRO A N 1
ATOM 1776 C CA . PRO A 1 228 ? 22.371 -9.493 -6.167 1.00 54.03 228 PRO A CA 1
ATOM 1777 C C . PRO A 1 228 ? 22.891 -10.923 -6.294 1.00 54.03 228 PRO A C 1
ATOM 1779 O O . PRO A 1 228 ? 24.086 -11.182 -6.175 1.00 54.03 228 PRO A O 1
ATOM 1782 N N . ILE A 1 229 ? 21.986 -11.892 -6.447 1.00 53.41 229 ILE A N 1
ATOM 1783 C CA . ILE A 1 229 ? 22.421 -13.240 -6.770 1.00 53.41 229 ILE A CA 1
ATOM 1784 C C . ILE A 1 229 ? 22.975 -13.138 -8.187 1.00 53.41 229 ILE A C 1
ATOM 1786 O O . ILE A 1 229 ? 22.240 -12.905 -9.149 1.00 53.41 229 ILE A O 1
ATOM 1790 N N . GLU A 1 230 ? 24.290 -13.315 -8.290 1.00 52.72 230 GLU A N 1
ATOM 1791 C CA . GLU A 1 230 ? 25.108 -13.414 -9.506 1.00 52.72 230 GLU A CA 1
ATOM 1792 C C . GLU A 1 230 ? 24.519 -14.366 -10.575 1.00 52.72 230 GLU A C 1
ATOM 1794 O O . GLU A 1 230 ? 25.011 -14.432 -11.699 1.00 52.72 230 GLU A O 1
ATOM 1799 N N . SER A 1 231 ? 23.443 -15.089 -10.259 1.00 51.75 231 SER A N 1
ATOM 1800 C CA . SER A 1 231 ? 22.781 -16.080 -11.091 1.00 51.75 231 SER A CA 1
ATOM 1801 C C . SER A 1 231 ? 21.667 -15.557 -12.003 1.00 51.75 231 SER A C 1
ATOM 1803 O O . SER A 1 231 ? 21.085 -16.386 -12.695 1.00 51.75 231 SER A O 1
ATOM 1805 N N . ASN A 1 232 ? 21.333 -14.255 -12.034 1.00 71.56 232 ASN A N 1
ATOM 1806 C CA . ASN A 1 232 ? 20.158 -13.817 -12.812 1.00 71.56 232 ASN A CA 1
ATOM 1807 C C . ASN A 1 232 ? 20.288 -12.528 -13.645 1.00 71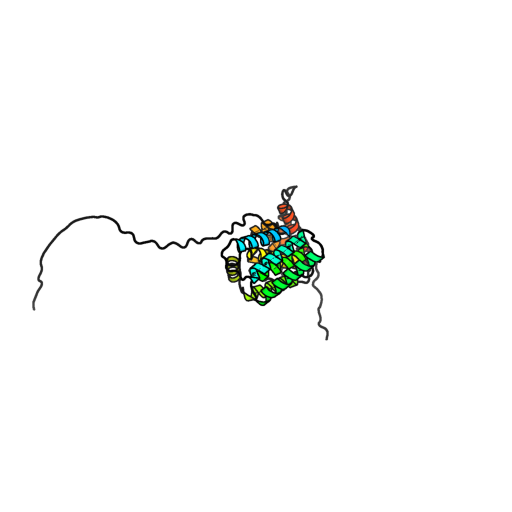.56 232 ASN A C 1
ATOM 1809 O O . ASN A 1 232 ? 19.297 -11.866 -13.943 1.00 71.56 232 ASN A O 1
ATOM 1813 N N . ILE A 1 233 ? 21.504 -12.185 -14.082 1.00 78.12 233 ILE A N 1
ATOM 1814 C CA . ILE A 1 233 ? 21.748 -11.030 -14.970 1.00 78.12 233 ILE A CA 1
ATOM 1815 C C . ILE A 1 233 ? 20.951 -11.134 -16.280 1.00 78.12 233 ILE A C 1
ATOM 1817 O O . ILE A 1 233 ? 20.395 -10.141 -16.750 1.00 78.12 233 ILE A O 1
ATOM 1821 N N . VAL A 1 234 ? 20.897 -12.332 -16.871 1.00 84.00 234 VAL A N 1
ATOM 1822 C CA . VAL A 1 234 ? 20.213 -12.567 -18.153 1.00 84.00 234 VAL A CA 1
ATOM 1823 C C . VAL A 1 234 ? 18.703 -12.397 -18.007 1.00 84.00 234 VAL A C 1
ATOM 1825 O O . VAL A 1 234 ? 18.094 -11.741 -18.845 1.00 84.00 234 VAL A O 1
ATOM 1828 N N . ASP A 1 235 ? 18.103 -12.919 -16.939 1.00 86.75 235 ASP A N 1
ATOM 1829 C CA . ASP A 1 235 ? 16.670 -12.754 -16.666 1.00 86.75 235 ASP A CA 1
ATOM 1830 C C . ASP A 1 235 ? 16.312 -11.305 -16.345 1.00 86.75 235 ASP A C 1
ATOM 1832 O O . ASP A 1 235 ? 15.392 -10.768 -16.950 1.00 86.75 235 ASP A O 1
ATOM 1836 N N . LEU A 1 236 ? 17.086 -10.629 -15.485 1.00 86.56 236 LEU A N 1
ATOM 1837 C CA . LEU A 1 236 ? 16.881 -9.207 -15.189 1.00 86.56 236 LEU A CA 1
ATOM 1838 C C . LEU A 1 236 ? 16.975 -8.358 -16.460 1.00 86.56 236 LEU A C 1
ATOM 1840 O O . LEU A 1 236 ? 16.135 -7.490 -16.680 1.00 86.56 236 LEU A O 1
ATOM 1844 N N . SER A 1 237 ? 17.954 -8.637 -17.326 1.00 87.81 237 SER A N 1
ATOM 1845 C CA . SER A 1 237 ? 18.093 -7.961 -18.622 1.00 87.81 237 SER A CA 1
ATOM 1846 C C . SER A 1 237 ? 16.916 -8.261 -19.550 1.00 87.81 237 SER A C 1
ATOM 1848 O O . SER A 1 237 ? 16.413 -7.356 -20.208 1.00 87.81 237 SER A O 1
ATOM 1850 N N . THR A 1 238 ? 16.468 -9.518 -19.603 1.00 91.75 238 THR A N 1
ATOM 1851 C CA . THR A 1 238 ? 15.347 -9.948 -20.452 1.00 91.75 238 THR A CA 1
ATOM 1852 C C . THR A 1 238 ? 14.056 -9.280 -20.004 1.00 91.75 238 THR A C 1
ATOM 1854 O O . THR A 1 238 ? 13.409 -8.613 -20.802 1.00 91.75 238 THR A O 1
ATOM 1857 N N . ARG A 1 239 ? 13.745 -9.334 -18.706 1.00 92.12 239 ARG A N 1
ATOM 1858 C CA . ARG A 1 239 ? 12.569 -8.680 -18.131 1.00 92.12 239 ARG A CA 1
ATOM 1859 C C . ARG A 1 239 ? 12.632 -7.169 -18.304 1.00 92.12 239 ARG A C 1
ATOM 1861 O O . ARG A 1 239 ? 11.630 -6.578 -18.678 1.00 92.12 239 ARG A O 1
ATOM 1868 N N . ALA A 1 240 ? 13.792 -6.537 -18.115 1.00 92.31 240 ALA A N 1
ATOM 1869 C CA . ALA A 1 240 ? 13.962 -5.108 -18.382 1.00 92.31 240 ALA A CA 1
ATOM 1870 C C . ALA A 1 240 ? 13.693 -4.751 -19.855 1.00 92.31 240 ALA A C 1
ATOM 1872 O O . ALA A 1 240 ? 13.046 -3.740 -20.133 1.00 92.31 240 ALA A O 1
ATOM 1873 N N . MET A 1 241 ? 14.146 -5.582 -20.800 1.00 93.19 241 MET A N 1
ATOM 1874 C CA . MET A 1 241 ? 13.824 -5.416 -22.220 1.00 93.19 241 MET A CA 1
ATOM 1875 C C . MET A 1 241 ? 12.330 -5.613 -22.490 1.00 93.19 241 MET A C 1
ATOM 1877 O O . MET A 1 241 ? 11.754 -4.799 -23.207 1.00 93.19 241 MET A O 1
ATOM 1881 N N . ASP A 1 242 ? 11.683 -6.605 -21.874 1.00 94.00 242 ASP A N 1
ATOM 1882 C CA . ASP A 1 242 ? 10.234 -6.815 -21.993 1.00 94.00 242 ASP A CA 1
ATOM 1883 C C . ASP A 1 242 ? 9.445 -5.591 -21.505 1.00 94.00 242 ASP A C 1
ATOM 1885 O O . ASP A 1 242 ? 8.467 -5.191 -22.141 1.00 94.00 242 ASP A O 1
ATOM 1889 N N . GLN A 1 243 ? 9.898 -4.932 -20.430 1.00 94.19 243 GLN A N 1
ATOM 1890 C CA . GLN A 1 243 ? 9.292 -3.683 -19.955 1.00 94.19 243 GLN A CA 1
ATOM 1891 C C . GLN A 1 243 ? 9.407 -2.553 -20.988 1.00 94.19 243 GLN A C 1
ATOM 1893 O O . GLN A 1 243 ? 8.438 -1.822 -21.185 1.00 94.19 243 GLN A O 1
ATOM 1898 N N . ILE A 1 244 ? 10.554 -2.424 -21.667 1.00 93.00 244 ILE A N 1
ATOM 1899 C CA . ILE A 1 244 ? 10.774 -1.421 -22.725 1.00 93.00 244 ILE A CA 1
ATOM 1900 C C . ILE A 1 244 ? 9.933 -1.732 -23.966 1.00 93.00 244 ILE A C 1
ATOM 1902 O O . ILE A 1 244 ? 9.330 -0.831 -24.543 1.00 93.00 244 ILE A O 1
ATOM 1906 N N . LEU A 1 245 ? 9.874 -2.998 -24.379 1.00 91.94 245 LEU A N 1
ATOM 1907 C CA . LEU A 1 245 ? 9.081 -3.434 -25.531 1.00 91.94 245 LEU A CA 1
ATOM 1908 C C . LEU A 1 245 ? 7.574 -3.279 -25.292 1.00 91.94 245 LEU A C 1
ATOM 1910 O O . LEU A 1 245 ? 6.820 -3.097 -26.242 1.00 91.94 245 LEU A O 1
ATOM 1914 N N . SER A 1 246 ? 7.151 -3.323 -24.028 1.00 89.25 246 SER A N 1
ATOM 1915 C CA . SER A 1 246 ? 5.762 -3.121 -23.604 1.00 89.25 246 SER A CA 1
ATOM 1916 C C . SER A 1 246 ? 5.385 -1.648 -23.419 1.00 89.25 246 SER A C 1
ATOM 1918 O O . SER A 1 246 ? 4.270 -1.357 -22.981 1.00 89.25 246 SER A O 1
ATOM 1920 N N . LEU A 1 247 ? 6.294 -0.709 -23.704 1.00 85.31 247 LEU A N 1
ATOM 1921 C CA . LEU A 1 247 ? 5.949 0.707 -23.743 1.00 85.31 247 LEU A CA 1
ATOM 1922 C C . LEU A 1 247 ? 5.007 0.952 -24.920 1.00 85.31 247 LEU A C 1
ATOM 1924 O O . LEU A 1 247 ? 5.305 0.598 -26.061 1.00 85.31 247 LEU A O 1
ATOM 1928 N N . ASP A 1 248 ? 3.862 1.564 -24.635 1.00 70.19 248 ASP A N 1
ATOM 1929 C CA . ASP A 1 248 ? 2.929 1.962 -25.677 1.00 70.19 248 ASP A CA 1
ATOM 1930 C C . ASP A 1 248 ? 3.593 3.058 -26.523 1.00 70.19 248 ASP A C 1
ATOM 1932 O O . ASP A 1 248 ? 3.889 4.151 -26.040 1.00 70.19 248 ASP A O 1
ATOM 1936 N N . THR A 1 249 ? 3.911 2.721 -27.773 1.00 61.66 249 THR A N 1
ATOM 1937 C CA . THR A 1 249 ? 4.587 3.612 -28.731 1.00 61.66 249 THR A CA 1
ATOM 1938 C C . THR A 1 249 ? 3.600 4.488 -29.494 1.00 61.66 249 THR A C 1
ATOM 1940 O O . THR A 1 249 ? 4.001 5.240 -30.379 1.00 61.66 249 THR A O 1
ATOM 1943 N N . THR A 1 250 ? 2.305 4.403 -29.178 1.00 59.38 250 THR A N 1
ATOM 1944 C CA . THR A 1 250 ? 1.323 5.317 -29.752 1.00 59.38 250 THR A CA 1
ATOM 1945 C C . THR A 1 250 ? 1.534 6.726 -29.183 1.00 59.38 250 THR A C 1
ATOM 1947 O O . THR A 1 250 ? 1.620 6.916 -27.972 1.00 59.38 250 THR A O 1
ATOM 1950 N N . ASP A 1 251 ? 1.646 7.720 -30.075 1.00 51.41 251 ASP A N 1
ATOM 1951 C CA . ASP A 1 251 ? 2.121 9.102 -29.839 1.00 51.41 251 ASP A CA 1
ATOM 1952 C C . ASP A 1 251 ? 1.286 9.966 -28.859 1.00 51.41 251 ASP A C 1
ATOM 1954 O O . ASP A 1 251 ? 1.388 11.193 -28.849 1.00 51.41 251 ASP A O 1
ATOM 1958 N N . ASN A 1 252 ? 0.446 9.373 -28.011 1.00 57.47 252 ASN A N 1
ATOM 1959 C CA . ASN A 1 252 ? -0.125 10.056 -26.858 1.00 57.47 252 ASN A CA 1
ATOM 1960 C C . ASN A 1 252 ? -0.662 9.034 -25.846 1.00 57.47 252 ASN A C 1
ATOM 1962 O O . ASN A 1 252 ? -1.647 8.358 -26.160 1.00 57.47 252 ASN A O 1
ATOM 1966 N N . PRO A 1 253 ? -0.118 8.946 -24.616 1.00 62.09 253 PRO A N 1
ATOM 1967 C CA . PRO A 1 253 ? -0.803 8.237 -23.546 1.00 62.09 253 PRO A CA 1
ATOM 1968 C C . PRO A 1 253 ? -2.143 8.939 -23.311 1.00 62.09 253 PRO A C 1
ATOM 1970 O O . PRO A 1 253 ? -2.217 10.035 -22.767 1.00 62.09 253 PRO A O 1
ATOM 1973 N N . THR A 1 254 ? -3.225 8.315 -23.769 1.00 69.56 254 THR A N 1
ATOM 1974 C CA . THR A 1 254 ? -4.574 8.905 -23.771 1.00 69.56 254 THR A CA 1
ATOM 1975 C C . THR A 1 254 ? -5.163 9.081 -22.368 1.00 69.56 254 THR A C 1
ATOM 1977 O O . THR A 1 254 ? -6.221 9.688 -22.218 1.00 69.56 254 THR A O 1
ATOM 1980 N N . THR A 1 255 ? -4.498 8.554 -21.333 1.00 80.62 255 THR A N 1
ATOM 1981 C CA . THR A 1 255 ? -4.936 8.602 -19.933 1.00 80.62 255 THR A CA 1
ATOM 1982 C C . THR A 1 255 ? -3.745 8.736 -18.981 1.00 80.62 255 THR A C 1
ATOM 1984 O O . THR A 1 255 ? -2.675 8.184 -19.246 1.00 80.62 255 THR A O 1
ATOM 1987 N N . ASP A 1 256 ? -3.954 9.371 -17.823 1.00 82.06 256 ASP A N 1
ATOM 1988 C CA . ASP A 1 256 ? -2.956 9.453 -16.740 1.00 82.06 256 ASP A CA 1
ATOM 1989 C C . ASP A 1 256 ? -2.467 8.066 -16.296 1.00 82.06 256 ASP A C 1
ATOM 1991 O O . ASP A 1 256 ? -1.298 7.880 -15.965 1.00 82.06 256 ASP A O 1
ATOM 1995 N N . ARG A 1 257 ? -3.345 7.057 -16.362 1.00 82.88 257 ARG A N 1
ATOM 1996 C CA . ARG A 1 257 ? -3.001 5.656 -16.084 1.00 82.88 257 ARG A CA 1
ATOM 1997 C C . ARG A 1 257 ? -1.970 5.111 -17.071 1.00 82.88 257 ARG A C 1
ATOM 1999 O O . ARG A 1 257 ? -1.035 4.432 -16.660 1.00 82.88 257 ARG A O 1
ATOM 2006 N N . ALA A 1 258 ? -2.149 5.376 -18.365 1.00 84.00 258 ALA A N 1
ATOM 2007 C CA . ALA A 1 258 ? -1.200 4.945 -19.390 1.00 84.00 258 ALA A CA 1
ATOM 2008 C C . ALA A 1 258 ? 0.157 5.636 -19.199 1.00 84.00 258 ALA A C 1
ATOM 2010 O O . ALA A 1 258 ? 1.198 4.994 -19.319 1.00 84.00 258 ALA A O 1
ATOM 2011 N N . LEU A 1 259 ? 0.146 6.917 -18.815 1.00 87.56 259 LEU A N 1
ATOM 2012 C CA . LEU A 1 259 ? 1.364 7.642 -18.468 1.00 87.56 259 LEU A CA 1
ATOM 2013 C C . LEU A 1 259 ? 2.064 7.027 -17.245 1.00 87.56 259 LEU A C 1
ATOM 2015 O O . LEU A 1 259 ? 3.268 6.784 -17.298 1.00 87.56 259 LEU A O 1
ATOM 2019 N N . ALA A 1 260 ? 1.324 6.723 -16.174 1.00 88.81 260 ALA A N 1
ATOM 2020 C CA . ALA A 1 260 ? 1.863 6.062 -14.986 1.00 88.81 260 ALA A CA 1
ATOM 2021 C C . ALA A 1 260 ? 2.486 4.699 -15.328 1.00 88.81 260 ALA A C 1
ATOM 2023 O O . ALA A 1 260 ? 3.613 4.422 -14.917 1.00 88.81 260 ALA A O 1
ATOM 2024 N N . ALA A 1 261 ? 1.813 3.890 -16.151 1.00 90.50 261 ALA A N 1
ATOM 2025 C CA . ALA A 1 261 ? 2.338 2.605 -16.604 1.00 90.50 261 ALA A CA 1
ATOM 2026 C C . ALA A 1 261 ? 3.664 2.768 -17.359 1.00 90.50 261 ALA A C 1
ATOM 2028 O O . ALA A 1 261 ? 4.633 2.078 -17.048 1.00 90.50 261 ALA A O 1
ATOM 2029 N N . THR A 1 262 ? 3.746 3.727 -18.285 1.00 91.00 262 THR A N 1
ATOM 2030 C CA . THR A 1 262 ? 4.987 4.067 -18.999 1.00 91.00 262 THR A CA 1
ATOM 2031 C C . THR A 1 262 ? 6.106 4.474 -18.042 1.00 91.00 262 THR A C 1
ATOM 2033 O O . THR A 1 262 ? 7.244 4.023 -18.201 1.00 91.00 262 THR A O 1
ATOM 2036 N N . VAL A 1 263 ? 5.802 5.282 -17.020 1.00 92.00 263 VAL A N 1
ATOM 2037 C CA . VAL A 1 263 ? 6.778 5.700 -16.002 1.00 92.00 263 VAL A CA 1
ATOM 2038 C C . VAL A 1 263 ? 7.272 4.505 -15.190 1.00 92.00 263 VAL A C 1
ATOM 2040 O O . VAL A 1 263 ? 8.483 4.341 -15.050 1.00 92.00 263 VAL A O 1
ATOM 2043 N N . TYR A 1 264 ? 6.380 3.640 -14.701 1.00 93.94 264 TYR A N 1
ATOM 2044 C CA . TYR A 1 264 ? 6.774 2.458 -13.929 1.00 93.94 264 TYR A CA 1
ATOM 2045 C C . TYR A 1 264 ? 7.599 1.474 -14.757 1.00 93.94 264 TYR A C 1
ATOM 2047 O O . TYR A 1 264 ? 8.656 1.036 -14.299 1.00 93.94 264 TYR A O 1
ATOM 2055 N N . ARG A 1 265 ? 7.176 1.177 -15.993 1.00 94.62 265 ARG A N 1
ATOM 2056 C CA . ARG A 1 265 ? 7.932 0.316 -16.914 1.00 94.62 265 ARG A CA 1
ATOM 2057 C C . ARG A 1 265 ? 9.328 0.884 -17.161 1.00 94.62 265 ARG A C 1
ATOM 2059 O O . ARG A 1 265 ? 10.319 0.178 -16.975 1.00 94.62 265 ARG A O 1
ATOM 2066 N N . SER A 1 266 ? 9.425 2.180 -17.457 1.00 93.56 266 SER A N 1
ATOM 2067 C CA . SER A 1 266 ? 10.711 2.859 -17.658 1.00 93.56 266 SER A CA 1
ATOM 2068 C C . SER A 1 266 ? 11.592 2.823 -16.405 1.00 93.56 266 SER A C 1
ATOM 2070 O O . SER A 1 266 ? 12.772 2.488 -16.492 1.00 93.56 266 SER A O 1
ATOM 2072 N N . ALA A 1 267 ? 11.027 3.112 -15.229 1.00 93.44 267 ALA A N 1
ATOM 2073 C CA . ALA A 1 267 ? 11.746 3.084 -13.958 1.00 93.44 267 ALA A CA 1
ATOM 2074 C C . ALA A 1 267 ? 12.271 1.679 -13.629 1.00 93.44 267 ALA A C 1
ATOM 2076 O O . ALA A 1 267 ? 13.425 1.536 -13.231 1.00 93.44 267 ALA A O 1
ATOM 2077 N N . SER A 1 268 ? 11.463 0.640 -13.848 1.00 92.69 268 SER A N 1
ATOM 2078 C CA . SER A 1 268 ? 11.866 -0.751 -13.621 1.00 92.69 268 SER A CA 1
ATOM 2079 C C . SER A 1 268 ? 13.007 -1.192 -14.541 1.00 92.69 268 SER A C 1
ATOM 2081 O O . SER A 1 268 ? 13.959 -1.823 -14.076 1.00 92.69 268 SER A O 1
ATOM 2083 N N . ALA A 1 269 ? 12.977 -0.794 -15.817 1.00 93.06 269 ALA A N 1
ATOM 2084 C CA . ALA A 1 269 ? 14.044 -1.088 -16.764 1.00 93.06 269 ALA A CA 1
ATOM 2085 C C . ALA A 1 269 ? 15.341 -0.360 -16.382 1.00 93.06 269 ALA A C 1
ATOM 2087 O O . ALA A 1 269 ? 16.398 -0.984 -16.288 1.00 93.06 269 ALA A O 1
ATOM 2088 N N . LEU A 1 270 ? 15.259 0.943 -16.085 1.00 91.25 270 LEU A N 1
ATOM 2089 C CA . LEU A 1 270 ? 16.402 1.743 -15.635 1.00 91.25 270 LEU A CA 1
ATOM 2090 C C . LEU A 1 270 ? 17.029 1.177 -14.361 1.00 91.25 270 LEU A C 1
ATOM 2092 O O . LEU A 1 270 ? 18.248 1.022 -14.299 1.00 91.25 270 LEU A O 1
ATOM 2096 N N . LEU A 1 271 ? 16.210 0.836 -13.367 1.00 89.50 271 LEU A N 1
ATOM 2097 C CA . LEU A 1 271 ? 16.690 0.289 -12.105 1.00 89.50 271 LEU A CA 1
ATOM 2098 C C . LEU A 1 271 ? 17.330 -1.090 -12.294 1.00 89.50 271 LEU A C 1
ATOM 2100 O O . LEU A 1 271 ? 18.383 -1.356 -11.716 1.00 89.50 271 LEU A O 1
ATOM 2104 N N . SER A 1 272 ? 16.760 -1.929 -13.162 1.00 89.44 272 SER A N 1
ATOM 2105 C CA . SER A 1 272 ? 17.363 -3.210 -13.541 1.00 89.44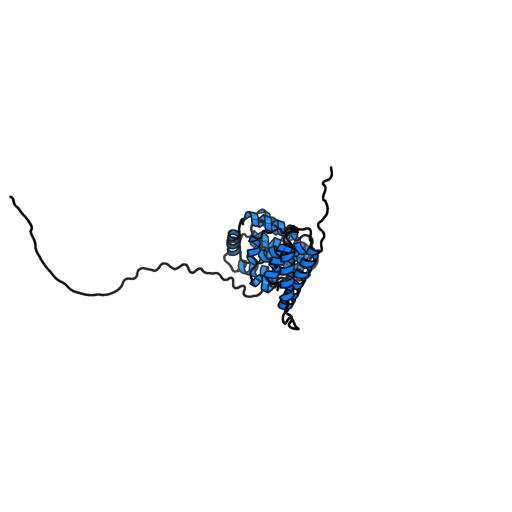 272 SER A CA 1
ATOM 2106 C C . SER A 1 272 ? 18.752 -3.007 -14.141 1.00 89.44 272 SER A C 1
ATOM 2108 O O . SER A 1 272 ? 19.723 -3.573 -13.643 1.00 89.44 272 SER A O 1
ATOM 2110 N N . PHE A 1 273 ? 18.894 -2.131 -15.141 1.00 88.12 273 PHE A N 1
ATOM 2111 C CA . PHE A 1 273 ? 20.201 -1.841 -15.739 1.00 88.12 273 PHE A CA 1
ATOM 2112 C C . PHE A 1 273 ? 21.179 -1.179 -14.759 1.00 88.12 273 PHE A C 1
ATOM 2114 O O . PHE A 1 273 ? 22.377 -1.457 -14.813 1.00 88.12 273 PHE A O 1
ATOM 2121 N N . ALA A 1 274 ? 20.707 -0.340 -13.836 1.00 86.50 274 ALA A N 1
ATOM 2122 C CA . ALA A 1 274 ? 21.552 0.251 -12.798 1.00 86.50 274 ALA A CA 1
ATOM 2123 C C . ALA A 1 274 ? 22.132 -0.823 -11.859 1.00 86.50 274 ALA A C 1
ATOM 2125 O O . ALA A 1 274 ? 23.335 -0.826 -11.585 1.00 86.50 274 ALA A O 1
ATOM 2126 N N . ARG A 1 275 ? 21.311 -1.793 -11.435 1.00 80.69 275 ARG A N 1
ATOM 2127 C CA . ARG A 1 275 ? 21.752 -2.927 -10.606 1.00 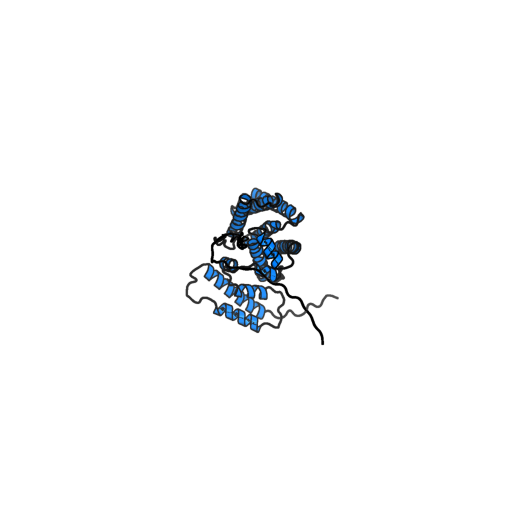80.69 275 ARG A CA 1
ATOM 2128 C C . ARG A 1 275 ? 22.752 -3.826 -11.337 1.00 80.69 275 ARG A C 1
ATOM 2130 O O . ARG A 1 275 ? 23.726 -4.249 -10.724 1.00 80.69 275 ARG A O 1
ATOM 2137 N N . LEU A 1 276 ? 22.579 -4.041 -12.644 1.00 77.56 276 LEU A N 1
ATOM 2138 C CA . LEU A 1 276 ? 23.537 -4.788 -13.476 1.00 77.56 276 LEU A CA 1
ATOM 2139 C C . LEU A 1 276 ? 24.914 -4.113 -13.573 1.00 77.56 276 LEU A C 1
ATOM 2141 O O . LEU A 1 276 ? 25.927 -4.793 -13.711 1.00 77.56 276 LEU A O 1
ATOM 2145 N N . ASN A 1 277 ? 24.954 -2.782 -13.489 1.00 70.19 277 ASN A N 1
ATOM 2146 C CA . ASN A 1 277 ? 26.184 -1.993 -13.565 1.00 70.19 277 ASN A CA 1
ATOM 2147 C C . ASN A 1 277 ? 26.849 -1.758 -12.197 1.00 70.19 277 ASN A C 1
ATOM 2149 O O . ASN A 1 277 ? 27.883 -1.090 -12.128 1.00 70.19 277 ASN A O 1
ATOM 2153 N N . THR A 1 278 ? 26.282 -2.286 -11.107 1.00 67.44 278 THR A N 1
ATOM 2154 C CA . THR A 1 278 ? 26.860 -2.140 -9.767 1.00 67.44 278 THR A CA 1
ATOM 2155 C C . THR A 1 278 ? 27.925 -3.226 -9.556 1.00 67.44 278 THR A C 1
ATOM 2157 O O . THR A 1 278 ? 27.591 -4.410 -9.582 1.00 67.44 278 THR A O 1
ATOM 2160 N N . PRO A 1 279 ? 29.214 -2.881 -9.370 1.00 54.31 279 PRO A N 1
ATOM 2161 C CA . PRO A 1 279 ? 30.259 -3.882 -9.176 1.00 54.31 279 PRO A CA 1
ATOM 2162 C C . PRO A 1 279 ? 30.031 -4.660 -7.868 1.00 54.31 279 PRO A C 1
ATOM 2164 O O . PRO A 1 279 ? 29.602 -4.059 -6.879 1.00 54.31 279 PRO A O 1
ATOM 2167 N N . PRO A 1 280 ? 30.351 -5.968 -7.810 1.00 51.34 280 PRO A N 1
ATOM 2168 C CA . PRO A 1 280 ? 30.234 -6.738 -6.578 1.00 51.34 280 PRO A CA 1
ATOM 2169 C C . PRO A 1 280 ? 31.114 -6.105 -5.494 1.00 51.34 280 PRO A C 1
ATOM 2171 O O . PRO A 1 280 ? 32.318 -5.904 -5.685 1.00 51.34 280 PRO A O 1
ATOM 2174 N N . SER A 1 281 ? 30.494 -5.754 -4.364 1.00 43.62 281 SER A N 1
ATOM 2175 C CA . SER A 1 281 ? 31.173 -5.161 -3.212 1.00 43.62 281 SER A CA 1
ATOM 2176 C C . SER A 1 281 ? 32.307 -6.076 -2.747 1.00 43.62 281 SER A C 1
ATOM 2178 O O . SER A 1 281 ? 32.094 -7.204 -2.302 1.00 43.62 281 SER A O 1
ATOM 2180 N N . LYS A 1 282 ? 33.543 -5.594 -2.882 1.00 42.62 282 LYS A N 1
ATOM 2181 C CA . LYS A 1 282 ? 34.744 -6.266 -2.391 1.00 42.62 282 LYS A CA 1
ATOM 2182 C C . LYS A 1 282 ? 34.862 -6.056 -0.874 1.00 42.62 282 LYS A C 1
ATOM 2184 O O . LYS A 1 282 ? 35.112 -4.942 -0.436 1.00 42.62 282 LYS A O 1
ATOM 2189 N N . TYR A 1 283 ? 34.785 -7.159 -0.127 1.00 40.28 283 TYR A N 1
ATOM 2190 C CA . TYR A 1 283 ? 35.267 -7.364 1.251 1.00 40.28 283 TYR A CA 1
ATOM 2191 C C . TYR A 1 283 ? 34.637 -6.522 2.380 1.00 40.28 283 TYR A C 1
ATOM 2193 O O . TYR A 1 283 ? 35.087 -5.423 2.686 1.00 40.28 283 TYR A O 1
ATOM 2201 N N . HIS A 1 284 ? 33.743 -7.149 3.153 1.00 39.06 284 HIS A N 1
ATOM 2202 C CA . HIS A 1 284 ? 33.680 -6.921 4.600 1.00 39.06 284 HIS A CA 1
ATOM 2203 C C . HIS A 1 284 ? 34.515 -8.001 5.302 1.00 39.06 284 HIS A C 1
ATOM 2205 O O . HIS A 1 284 ? 34.032 -9.088 5.608 1.00 39.06 284 HIS A O 1
ATOM 2211 N N . THR A 1 285 ? 35.796 -7.721 5.540 1.00 39.41 285 THR A N 1
ATOM 2212 C CA . THR A 1 285 ? 36.545 -8.397 6.610 1.00 39.41 285 THR A CA 1
ATOM 2213 C C . THR A 1 285 ? 36.081 -7.822 7.951 1.00 39.41 285 THR A C 1
ATOM 2215 O O . THR A 1 285 ? 36.127 -6.598 8.106 1.00 39.41 285 THR A O 1
ATOM 2218 N N . PRO A 1 286 ? 35.621 -8.647 8.909 1.00 37.25 286 PRO A N 1
ATOM 2219 C CA . PRO A 1 286 ? 35.275 -8.167 10.241 1.00 37.25 286 PRO A CA 1
ATOM 2220 C C . PRO A 1 286 ? 36.539 -7.691 10.981 1.00 37.25 286 PRO A C 1
ATOM 2222 O O . PRO A 1 286 ? 37.618 -8.245 10.749 1.00 37.25 286 PRO A O 1
ATOM 2225 N N . PRO A 1 287 ? 36.432 -6.664 11.843 1.00 49.44 287 PRO A N 1
ATOM 2226 C CA . PRO A 1 287 ? 37.559 -6.197 12.638 1.00 49.44 287 PRO A CA 1
ATOM 2227 C C . PRO A 1 287 ? 37.950 -7.255 13.680 1.00 49.44 287 PRO A C 1
ATOM 2229 O O . PRO A 1 287 ? 37.082 -7.827 14.343 1.00 49.44 287 PRO A O 1
ATOM 2232 N N . SER A 1 288 ? 39.259 -7.503 13.772 1.00 55.06 288 SER A N 1
ATOM 2233 C CA . SER A 1 288 ? 39.922 -8.343 14.776 1.00 55.06 288 SER A CA 1
ATOM 2234 C C . SER A 1 288 ? 39.854 -7.760 16.183 1.00 55.06 288 SER A C 1
ATOM 2236 O O . SER A 1 288 ? 39.915 -6.515 16.301 1.00 55.06 288 SER A O 1
#

Sequence (288 aa):
MGEKTTSATKFSPRASSSSPSLSSIPSEPSHQHRQIQTNLDSKIPINLYGFIDLLSHFSQEIQSSKQELPDEAIELISRTLSFAQSRLQGTDDKDSIQSHLTALANLSKVIESAHPVALFGIGTFAMFEVCCGPFGRWHRHLQGARSLLDLHCQNQADIDALTQQIPGLADVLAYLVWFDVTGTLVREDASLIFDDWHRKILTPTFFESVGCPPDTFDLFVDLARSNPIESNIVDLSTRAMDQILSLDTTDNPTTDRALAATVYRSASALLSFARLNTPPSKYHTPPS

Secondary structure (DSSP, 8-state):
-------------------------PPP-------------S---SSHHHHHHHHHHHHHHHHHS-----HHHHHHHHHHHHHHHHHHHT--HHHHHHHHHHHHHHHHHHHHTT-TTHHHHHHHHHHHHHHSS-S-SHHHHHHHHHHHHHHH-SSHHHHHHHHHHSTTHHHHHHHHHHHHHHHHHHHSSPPPSS-TTGGGG--HHHHHHHT--HHHHHHHHHHHSS---TT-HHHHHHHHHHHHHTS--SSS--SHHHHHHHHHHHHHHHHHHHHHTSPP----PPP-

Organism: NCBI:txid1131581

Foldseek 3Di:
DDDDDDDDDDDDDDDDDDDDDDDDDDDDDDPPPPPPPPPCVPQQFPALVSLLVLLVVLLVCVVPDPQDDPPLLNQLSVLLSVLSVCVVVVHDPVVNVVSVVSNVVSLVVCVVVLHLSSLSSLLSVLRCCCHPNPLPCSVVSLLSNLVSCVVQDPALVSVVVVCVSRPSSLVSLQSSQVCQLVSLLVVVPDARNDDPRSNVSCDPSNCLSQLADPLLVVLSNVLSHNDPPVPPLPVLQVSLVVLVVPQDPPPDPPDPSSVSHNVSSPVSSVSSVVSVPDDPDPDDDDDD

InterPro domains:
  IPR021858 Fungal transcription factor [PF11951] (55-225)